Protein AF-A0A2H3CK99-F1 (afdb_monomer_lite)

pLDDT: mean 71.96, std 18.19, range [35.81, 96.44]

Sequence (213 aa):
MRERASVAAEYRFCTWPVAKADVTCDGFAVGGKRILDLVARNKAIKVMQVKSYLSLDMGRPLAAYMTDLIVNSAIQDPQMMLNVSANTFLQMFTVNTNQNSKLPQHVARMLKTAKDLGVQFEMAAPCVEVLEKIPIWHHFGTKEKAHKMNNMEQNICLRMNHGVEYVGEALAIDVAAAVKLLDHLQPRWDPCEAVQDDSLGLSEETKAQNLEA

Secondary structure (DSSP, 8-state):
--------------------GGGGS--GGGT------HHHHHHHHHHHHHHHHT--STT--HHHHHHHHHHHHT---TTS-TT--S-TTTB------STTSSS-HHHHHHHHHHHHTT-----SS--HHHHHTSBSTTBTT--HHHHHHTTSHHHHHHHHTT---BHHHHHHHHHHHHHHHHHHHS-S--TT-----------HHHHHHTT--

Organism: Armillaria gallica (NCBI:txid47427)

Radius of gyration: 34.39 Å; chains: 1; bounding box: 85×53×128 Å

Structure (mmCIF, N/CA/C/O backbone):
data_AF-A0A2H3CK99-F1
#
_entry.id   AF-A0A2H3CK99-F1
#
loop_
_atom_site.group_PDB
_atom_site.id
_atom_site.type_symbol
_atom_site.label_atom_id
_atom_site.label_alt_id
_atom_site.label_comp_id
_atom_site.label_asym_id
_atom_site.label_entity_id
_atom_site.label_seq_id
_atom_site.pdbx_PDB_ins_code
_atom_site.Cartn_x
_atom_site.Cartn_y
_atom_site.Cartn_z
_atom_site.occupancy
_atom_site.B_iso_or_equiv
_atom_site.auth_seq_id
_atom_site.auth_comp_id
_atom_site.auth_asym_id
_atom_site.auth_atom_id
_atom_site.pdbx_PDB_model_num
ATOM 1 N N . MET A 1 1 ? -35.665 31.503 78.520 1.00 39.66 1 MET A N 1
ATOM 2 C CA . MET A 1 1 ? -35.680 32.338 77.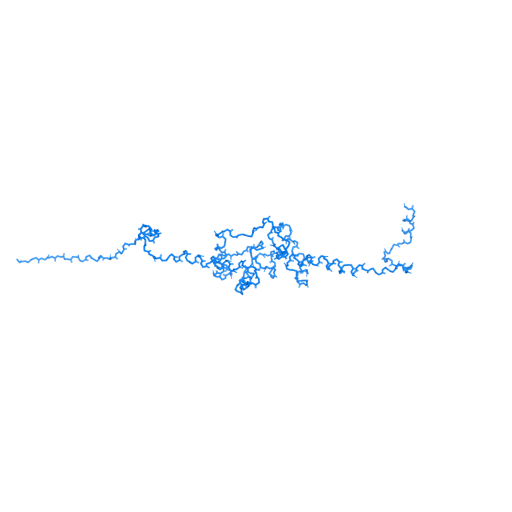292 1.00 39.66 1 MET A CA 1
ATOM 3 C C . MET A 1 1 ? -34.278 32.917 77.129 1.00 39.66 1 MET A C 1
ATOM 5 O O . MET A 1 1 ? -33.868 33.620 78.030 1.00 39.66 1 MET A O 1
ATOM 9 N N . ARG A 1 2 ? -33.456 32.650 76.113 1.00 37.19 2 ARG A N 1
ATOM 10 C CA . ARG A 1 2 ? -33.641 32.108 74.759 1.00 37.19 2 ARG A CA 1
ATOM 11 C C . ARG A 1 2 ? -32.369 31.348 74.355 1.00 37.19 2 ARG A C 1
ATOM 13 O O . ARG A 1 2 ? -31.270 31.821 74.628 1.00 37.19 2 ARG A O 1
ATOM 20 N N . GLU A 1 3 ? -32.553 30.224 73.674 1.00 40.84 3 GLU A N 1
ATOM 21 C CA . GLU A 1 3 ? -31.539 29.553 72.861 1.00 40.84 3 GLU A CA 1
ATOM 22 C C . GLU A 1 3 ? -31.024 30.480 71.749 1.00 40.84 3 GLU A C 1
ATOM 24 O O . GLU A 1 3 ? -31.789 31.250 71.160 1.00 40.84 3 GLU A O 1
ATOM 29 N N . ARG A 1 4 ? -29.740 30.354 71.406 1.00 39.44 4 ARG A N 1
ATOM 30 C CA . ARG A 1 4 ? -29.234 30.687 70.070 1.00 39.44 4 ARG A CA 1
ATOM 31 C C . ARG A 1 4 ? -28.344 29.550 69.585 1.00 39.44 4 ARG A C 1
ATOM 33 O O . ARG A 1 4 ? -27.180 29.453 69.954 1.00 39.44 4 ARG A O 1
ATOM 40 N N . ALA A 1 5 ? -28.942 28.702 68.755 1.00 45.91 5 ALA A N 1
ATOM 41 C CA . ALA A 1 5 ? -28.251 27.786 67.869 1.00 45.91 5 ALA A CA 1
ATOM 42 C C . ALA A 1 5 ? -27.489 28.586 66.798 1.00 45.91 5 ALA A C 1
ATOM 44 O O . ALA A 1 5 ? -28.056 29.474 66.161 1.00 45.91 5 ALA A O 1
ATOM 45 N N . SER A 1 6 ? -26.210 28.265 66.607 1.00 41.88 6 SER A N 1
ATOM 46 C CA . SER A 1 6 ? -25.425 28.680 65.445 1.00 41.88 6 SER A CA 1
ATOM 47 C C . SER A 1 6 ? -25.389 27.503 64.477 1.00 41.88 6 SER A C 1
ATOM 49 O O . SER A 1 6 ? -24.769 26.479 64.759 1.00 41.88 6 SER A O 1
ATOM 51 N N . VAL A 1 7 ? -26.118 27.628 63.370 1.00 45.41 7 VAL A N 1
ATOM 52 C CA . VAL A 1 7 ? -26.117 26.668 62.265 1.00 45.41 7 VAL A CA 1
ATOM 53 C C . VAL A 1 7 ? -25.053 27.130 61.274 1.00 45.41 7 VAL A C 1
ATOM 55 O O . VAL A 1 7 ? -25.273 28.076 60.520 1.00 45.41 7 VAL A O 1
ATOM 58 N N . ALA A 1 8 ? -23.891 26.480 61.286 1.00 43.22 8 ALA A N 1
ATOM 59 C CA . ALA A 1 8 ? -22.921 26.586 60.204 1.00 43.22 8 ALA A CA 1
ATOM 60 C C . ALA A 1 8 ? -23.341 25.618 59.089 1.00 43.22 8 ALA A C 1
ATOM 62 O O . ALA A 1 8 ? -23.346 24.402 59.270 1.00 43.22 8 ALA A O 1
ATOM 63 N N . ALA A 1 9 ? -23.749 26.174 57.950 1.00 42.16 9 ALA A N 1
ATOM 64 C CA . ALA A 1 9 ? -24.096 25.425 56.753 1.00 42.16 9 ALA A CA 1
ATOM 65 C C . ALA A 1 9 ? -22.822 24.881 56.084 1.00 42.16 9 ALA A C 1
ATOM 67 O O . ALA A 1 9 ? -22.094 25.615 55.416 1.00 42.16 9 ALA A O 1
ATOM 68 N N . GLU A 1 10 ? -22.561 23.584 56.253 1.00 41.22 10 GLU A N 1
ATOM 69 C CA . GLU A 1 10 ? -21.630 22.838 55.405 1.00 41.22 10 GLU A CA 1
ATOM 70 C C . GLU A 1 10 ? -22.226 22.702 53.997 1.00 41.22 10 GLU A C 1
ATOM 72 O O . GLU A 1 10 ? -23.146 21.918 53.756 1.00 41.22 10 GLU A O 1
ATOM 77 N N . TYR A 1 11 ? -21.670 23.447 53.043 1.00 37.56 11 TYR A N 1
ATOM 78 C CA . TYR A 1 11 ? -21.826 23.154 51.622 1.00 37.56 11 TYR A CA 1
ATOM 79 C C . TYR A 1 11 ? -21.115 21.832 51.304 1.00 37.56 11 TYR A C 1
ATOM 81 O O . TYR A 1 11 ? -19.922 21.799 51.003 1.00 37.56 11 TYR A O 1
ATOM 89 N N . ARG A 1 12 ? -21.853 20.719 51.357 1.00 38.97 12 ARG A N 1
ATOM 90 C CA . ARG A 1 12 ? -21.413 19.454 50.760 1.00 38.97 12 ARG A CA 1
ATOM 91 C C . ARG A 1 12 ? -21.603 19.535 49.253 1.00 38.97 12 ARG A C 1
ATOM 93 O O . ARG A 1 12 ? -22.702 19.347 48.740 1.00 38.97 12 ARG A O 1
ATOM 100 N N . PHE A 1 13 ? -20.510 19.796 48.544 1.00 38.50 13 PHE A N 1
ATOM 101 C CA . PHE A 1 13 ? -20.395 19.428 47.139 1.00 38.50 13 PHE A CA 1
ATOM 102 C C . PHE A 1 13 ? -20.691 17.928 47.014 1.00 38.50 13 PHE A C 1
ATOM 104 O O . PHE A 1 13 ? -19.974 17.102 47.577 1.00 38.50 13 PHE A O 1
ATOM 111 N N . CYS A 1 14 ? -21.750 17.571 46.287 1.00 37.22 14 CYS A N 1
ATOM 112 C CA . CYS A 1 14 ? -21.979 16.200 45.849 1.00 37.22 14 CYS A CA 1
ATOM 113 C C . CYS A 1 14 ? -20.862 15.805 44.876 1.00 37.22 14 CYS A C 1
ATOM 115 O O . CYS A 1 14 ? -20.988 15.971 43.663 1.00 37.22 14 CYS A O 1
ATOM 117 N N . THR A 1 15 ? -19.761 15.274 45.398 1.00 42.88 15 THR A N 1
ATOM 118 C CA . THR A 1 15 ? -18.865 14.436 44.612 1.00 42.88 15 THR A CA 1
ATOM 119 C C . THR A 1 15 ? -19.619 13.144 44.319 1.00 42.88 15 THR A C 1
ATOM 121 O O . THR A 1 15 ? -19.820 12.294 45.183 1.00 42.88 15 THR A O 1
ATOM 124 N N . TRP A 1 16 ? -20.116 13.015 43.090 1.00 35.81 16 TRP A N 1
ATOM 125 C CA . TRP A 1 16 ? -20.547 11.718 42.588 1.00 35.81 16 TRP A CA 1
ATOM 126 C C . TRP A 1 16 ? -19.354 10.758 42.682 1.00 35.81 16 TRP A C 1
ATOM 128 O O . TRP A 1 16 ? -18.263 11.123 42.231 1.00 35.81 16 TRP A O 1
ATOM 138 N N . PRO A 1 17 ? -19.514 9.552 43.254 1.00 45.38 17 PRO A N 1
ATOM 139 C CA . PRO A 1 17 ? -18.458 8.563 43.189 1.00 45.38 17 PRO A CA 1
ATOM 140 C C . PRO A 1 17 ? -18.268 8.226 41.712 1.00 45.38 17 PRO A C 1
ATOM 142 O O . PRO A 1 17 ? -19.198 7.771 41.043 1.00 45.38 17 PRO A O 1
ATOM 145 N N . VAL A 1 18 ? -17.070 8.485 41.190 1.00 53.34 18 VAL A N 1
ATOM 146 C CA . VAL A 1 18 ? -16.645 7.950 39.898 1.00 53.34 18 VAL A CA 1
ATOM 147 C C . VAL A 1 18 ? -16.685 6.436 40.065 1.00 53.34 18 VAL A C 1
ATOM 149 O O . VAL A 1 18 ? -15.835 5.855 40.740 1.00 53.34 18 VAL A O 1
ATOM 152 N N . ALA A 1 19 ? -17.748 5.812 39.560 1.00 48.88 19 ALA A N 1
ATOM 153 C CA . ALA A 1 19 ? -17.886 4.369 39.583 1.00 48.88 19 ALA A CA 1
ATOM 154 C C . ALA A 1 19 ? -16.636 3.767 38.931 1.00 48.88 19 ALA A C 1
ATOM 156 O O . ALA A 1 19 ? -16.233 4.188 37.845 1.00 48.88 19 ALA A O 1
ATOM 157 N N . LYS A 1 20 ? -16.000 2.818 39.623 1.00 47.62 20 LYS A N 1
ATOM 158 C CA . LYS A 1 20 ? -14.879 2.046 39.084 1.00 47.62 20 LYS A CA 1
ATOM 159 C C . LYS A 1 20 ? -15.296 1.457 37.732 1.00 47.62 20 LYS A C 1
ATOM 161 O O . LYS A 1 20 ? -16.378 0.877 37.629 1.00 47.62 20 LYS A O 1
ATOM 166 N N . ALA A 1 21 ? -14.454 1.638 36.713 1.00 51.59 21 ALA A N 1
ATOM 167 C CA . ALA A 1 21 ? -14.705 1.217 35.330 1.00 51.59 21 ALA A CA 1
ATOM 168 C C . ALA A 1 21 ? -15.052 -0.283 35.214 1.00 51.59 21 ALA A C 1
ATOM 170 O O . ALA A 1 21 ? -15.789 -0.695 34.320 1.00 51.59 21 ALA A O 1
ATOM 171 N N . ASP A 1 22 ? -14.583 -1.057 36.187 1.00 47.69 22 ASP A N 1
ATOM 172 C CA . ASP A 1 22 ? -14.655 -2.506 36.321 1.00 47.69 22 ASP A CA 1
ATOM 173 C C . ASP A 1 22 ? -16.097 -3.056 36.255 1.00 47.69 22 ASP A C 1
ATOM 175 O O . ASP A 1 22 ? -16.316 -4.142 35.740 1.00 47.69 22 ASP A O 1
ATOM 179 N N . VAL A 1 23 ? -17.110 -2.297 36.698 1.00 50.44 23 VAL A N 1
ATOM 180 C CA . VAL A 1 23 ? -18.509 -2.783 36.776 1.00 50.44 23 VAL A CA 1
ATOM 181 C C . VAL A 1 23 ? -19.228 -2.763 35.414 1.00 50.44 23 VAL A C 1
ATOM 183 O O . VAL A 1 23 ? -20.312 -3.325 35.261 1.00 50.44 23 VAL A O 1
ATOM 186 N N . THR A 1 24 ? -18.669 -2.096 34.401 1.00 51.97 24 THR A N 1
ATOM 187 C CA . THR A 1 24 ? -19.383 -1.846 33.130 1.00 51.97 24 THR A CA 1
ATOM 188 C C . THR A 1 24 ? -18.961 -2.724 31.956 1.00 51.97 24 THR A C 1
ATOM 190 O O . THR A 1 24 ? -19.626 -2.686 30.922 1.00 51.97 24 THR A O 1
ATOM 193 N N . CYS A 1 25 ? -17.909 -3.527 32.108 1.00 52.25 25 CYS A N 1
ATOM 194 C CA . CYS A 1 25 ? -17.339 -4.350 31.037 1.00 52.25 25 CYS A CA 1
ATOM 195 C C . CYS A 1 25 ? -17.476 -5.868 31.254 1.00 52.25 25 CYS A C 1
ATOM 197 O O . CYS A 1 25 ? -17.086 -6.632 30.369 1.00 52.25 25 CYS A O 1
ATOM 199 N N . ASP A 1 26 ? -18.063 -6.316 32.367 1.00 54.69 26 ASP A N 1
ATOM 200 C CA . ASP A 1 26 ? -18.289 -7.742 32.610 1.00 54.69 26 ASP A CA 1
ATOM 201 C C . ASP A 1 26 ? -19.316 -8.350 31.640 1.00 54.69 26 ASP A C 1
ATOM 203 O O . ASP A 1 26 ? -20.330 -7.744 31.276 1.00 54.69 26 ASP A O 1
ATOM 207 N N . GLY A 1 27 ? -19.039 -9.587 31.216 1.00 58.41 27 GLY A N 1
ATOM 208 C CA . GLY A 1 27 ? -19.859 -10.330 30.261 1.00 58.41 27 GLY A CA 1
ATOM 209 C C . GLY A 1 27 ? -21.260 -10.666 30.783 1.00 58.41 27 GLY A C 1
ATOM 210 O O . GLY A 1 27 ? -21.536 -10.641 31.981 1.00 58.41 27 GLY A O 1
ATOM 211 N N . PHE A 1 28 ? -22.149 -11.046 29.859 1.00 59.19 28 PHE A N 1
ATOM 212 C CA . PHE A 1 28 ? -23.586 -11.287 30.080 1.00 59.19 28 PHE A CA 1
ATOM 213 C C . PHE A 1 28 ? -23.941 -12.130 31.315 1.00 59.19 28 PHE A C 1
ATOM 215 O O . PHE A 1 28 ? -25.007 -11.939 31.893 1.00 59.19 28 PHE A O 1
ATOM 222 N N . ALA A 1 29 ? -23.058 -13.047 31.715 1.00 63.50 29 ALA A N 1
ATOM 223 C CA . ALA A 1 29 ? -23.259 -13.936 32.852 1.00 63.50 29 ALA A CA 1
ATOM 224 C C . ALA A 1 29 ? -23.235 -13.223 34.218 1.00 63.50 29 ALA A C 1
ATOM 226 O O . ALA A 1 29 ? -23.785 -13.755 35.177 1.00 63.50 29 ALA A O 1
ATOM 227 N N . VAL A 1 30 ? -22.633 -12.032 34.315 1.00 69.00 30 VAL A N 1
ATOM 228 C CA . VAL A 1 30 ? -22.402 -11.328 35.594 1.00 69.00 30 VAL A CA 1
ATOM 229 C C . VAL A 1 30 ? -23.308 -10.093 35.759 1.00 69.00 30 VAL A C 1
ATOM 231 O O . VAL A 1 30 ? -23.220 -9.374 36.747 1.00 69.00 30 VAL A O 1
ATOM 234 N N . GLY A 1 31 ? -24.236 -9.843 34.825 1.00 53.19 31 GLY A N 1
ATOM 235 C CA . GLY A 1 31 ? -25.213 -8.751 34.953 1.00 53.19 31 GLY A CA 1
ATOM 236 C C . GLY A 1 31 ? -24.726 -7.369 34.490 1.00 53.19 31 GLY A C 1
ATOM 237 O O . GLY A 1 31 ? -25.283 -6.353 34.909 1.00 53.19 31 GLY A O 1
ATOM 238 N N . GLY A 1 32 ? -23.728 -7.308 33.600 1.00 65.12 32 GLY A N 1
ATOM 239 C CA . GLY A 1 32 ? -23.283 -6.061 32.970 1.00 65.12 32 GLY A CA 1
ATOM 240 C C . GLY A 1 32 ? -24.389 -5.376 32.148 1.00 65.12 32 GLY A C 1
ATOM 241 O O . GLY A 1 32 ? -25.123 -6.016 31.386 1.00 65.12 32 GLY A O 1
ATOM 242 N N . LYS A 1 33 ? -24.527 -4.048 32.280 1.00 61.44 33 LYS A N 1
ATOM 243 C CA . LYS A 1 33 ? -25.431 -3.246 31.431 1.00 61.44 33 LYS A CA 1
ATOM 244 C C . LYS A 1 33 ? -24.924 -3.296 29.986 1.00 61.44 33 LYS A C 1
ATOM 246 O O . LYS A 1 33 ? -23.739 -3.095 29.764 1.00 61.44 33 LYS A O 1
ATOM 251 N N . ARG A 1 34 ? -25.824 -3.506 29.009 1.00 62.94 34 ARG A N 1
ATOM 252 C CA . ARG A 1 34 ? -25.558 -3.525 27.547 1.00 62.94 34 ARG A CA 1
ATOM 253 C C . ARG A 1 34 ? -25.106 -2.161 27.000 1.00 62.94 34 ARG A C 1
ATOM 255 O O . ARG A 1 34 ? -25.729 -1.601 26.098 1.00 62.94 34 ARG A O 1
ATOM 262 N N . ILE A 1 35 ? -24.055 -1.591 27.565 1.00 73.88 35 ILE A N 1
ATOM 263 C CA . ILE A 1 35 ? -23.436 -0.377 27.063 1.00 73.88 35 ILE A CA 1
ATOM 264 C C . ILE A 1 35 ? -22.448 -0.829 25.996 1.00 73.88 35 ILE A C 1
ATOM 266 O O . ILE A 1 35 ? -21.546 -1.622 26.241 1.00 73.88 35 ILE A O 1
ATOM 270 N N . LEU A 1 36 ? -22.689 -0.373 24.774 1.00 78.88 36 LEU A N 1
ATOM 271 C CA . LEU A 1 36 ? -21.835 -0.647 23.633 1.00 78.88 36 LEU A CA 1
ATOM 272 C C . LEU A 1 36 ? -20.417 -0.131 23.913 1.00 78.88 36 LEU A C 1
ATOM 274 O O . LEU A 1 36 ? -20.236 1.068 24.129 1.00 78.88 36 LEU A O 1
ATOM 278 N N . ASP A 1 37 ? -19.417 -1.008 23.822 1.00 85.88 37 ASP A N 1
ATOM 279 C CA . ASP A 1 37 ? -18.020 -0.585 23.813 1.00 85.88 37 ASP A CA 1
ATOM 280 C C . ASP A 1 37 ? -17.726 0.174 22.506 1.00 85.88 37 ASP A C 1
ATOM 282 O O . ASP A 1 37 ? -17.510 -0.396 21.429 1.00 85.88 37 ASP A O 1
ATOM 286 N N . LEU A 1 38 ? -17.757 1.504 22.606 1.00 88.38 38 LEU A N 1
ATOM 287 C CA . LEU A 1 38 ? -17.477 2.414 21.500 1.00 88.38 38 LEU A CA 1
ATOM 288 C C . LEU A 1 38 ? -16.035 2.280 21.001 1.00 88.38 38 LEU A C 1
ATOM 290 O O . LEU A 1 38 ? -15.787 2.483 19.810 1.00 88.38 38 LEU A O 1
ATOM 294 N N . VAL A 1 39 ? -15.088 1.932 21.876 1.00 89.25 39 VAL A N 1
ATOM 295 C CA . VAL A 1 39 ? -13.677 1.768 21.514 1.00 89.25 39 VAL A CA 1
ATOM 296 C C . VAL A 1 39 ? -13.521 0.518 20.657 1.00 89.25 39 VAL A C 1
ATOM 298 O O . VAL A 1 39 ? -12.983 0.604 19.547 1.00 89.25 39 VAL A O 1
ATOM 301 N N . ALA A 1 40 ? -14.072 -0.611 21.109 1.00 89.00 40 ALA A N 1
ATOM 302 C CA . ALA A 1 40 ? -14.077 -1.853 20.340 1.00 89.00 40 ALA A CA 1
ATOM 303 C C . ALA A 1 40 ? -14.806 -1.690 18.998 1.00 89.00 40 ALA A C 1
ATOM 305 O O . ALA A 1 40 ? -14.282 -2.096 17.957 1.00 89.00 40 ALA A O 1
ATOM 306 N N . ARG A 1 41 ? -15.966 -1.017 18.979 1.00 92.06 41 ARG A N 1
ATOM 307 C CA . ARG A 1 41 ? -16.704 -0.740 17.735 1.00 92.06 41 ARG A CA 1
ATOM 308 C C . ARG A 1 41 ? -15.896 0.111 16.758 1.00 92.06 41 ARG A C 1
ATOM 310 O O . ARG A 1 41 ? -15.836 -0.214 15.573 1.00 92.06 41 ARG A O 1
ATOM 317 N N . ASN A 1 42 ? -15.275 1.191 17.226 1.00 93.00 42 ASN A N 1
ATOM 318 C CA . ASN A 1 42 ? -14.464 2.057 16.370 1.00 93.00 42 ASN A CA 1
ATOM 319 C C . ASN A 1 42 ? -13.263 1.304 15.790 1.00 93.00 42 ASN A C 1
ATOM 321 O O . ASN A 1 42 ? -12.956 1.471 14.607 1.00 93.00 42 ASN A O 1
ATOM 325 N N . LYS A 1 43 ? -12.627 0.433 16.582 1.00 93.56 43 LYS A N 1
ATOM 326 C CA . LYS A 1 43 ? -11.564 -0.453 16.095 1.00 93.56 43 LYS A CA 1
ATOM 327 C C . LYS A 1 43 ? -12.095 -1.421 15.034 1.00 93.56 43 LYS A C 1
ATOM 329 O O . LYS A 1 43 ? -11.492 -1.528 13.972 1.00 93.56 43 LYS A O 1
ATOM 334 N N . ALA A 1 44 ? -13.253 -2.043 15.256 1.00 94.56 44 ALA A N 1
ATOM 335 C CA . ALA A 1 44 ? -13.881 -2.941 14.284 1.00 94.56 44 ALA A CA 1
ATOM 336 C C . ALA A 1 44 ? -14.219 -2.239 12.954 1.00 94.56 44 ALA A C 1
ATOM 338 O O . ALA A 1 44 ? -13.983 -2.798 11.886 1.00 94.56 44 ALA A O 1
ATOM 339 N N . ILE A 1 45 ? -14.683 -0.984 12.990 1.00 95.44 45 ILE A N 1
ATOM 340 C CA . ILE A 1 45 ? -14.886 -0.179 11.772 1.00 95.44 45 ILE A CA 1
ATOM 341 C C . ILE A 1 45 ? -13.568 -0.035 10.998 1.00 95.44 45 ILE A C 1
ATOM 343 O O . ILE A 1 45 ? -13.553 -0.183 9.777 1.00 95.44 45 ILE A O 1
ATOM 347 N N . LYS A 1 46 ? -12.448 0.210 11.691 1.00 95.94 46 LYS A N 1
ATOM 348 C CA . LYS A 1 46 ? -11.124 0.284 11.054 1.00 95.94 46 LYS A CA 1
ATOM 349 C C . LYS A 1 46 ? -10.676 -1.048 10.471 1.00 95.94 46 LYS A C 1
ATOM 351 O O . LYS A 1 46 ? -10.153 -1.051 9.363 1.00 95.94 46 LYS A O 1
ATOM 356 N N . VAL A 1 47 ? -10.954 -2.160 11.143 1.00 96.44 47 VAL A N 1
ATOM 357 C CA . VAL A 1 47 ? -10.714 -3.505 10.595 1.00 96.44 47 VAL A CA 1
ATOM 358 C C . VAL A 1 47 ? -11.480 -3.711 9.291 1.00 96.44 47 VAL A C 1
ATOM 360 O O . VAL A 1 47 ? -10.902 -4.167 8.309 1.00 96.44 47 VAL A O 1
ATOM 363 N N . MET A 1 48 ? -12.753 -3.317 9.241 1.00 95.94 48 MET A N 1
ATOM 364 C CA . MET A 1 48 ? -13.551 -3.430 8.018 1.00 95.94 48 MET A CA 1
ATOM 365 C C . MET A 1 48 ? -13.007 -2.556 6.884 1.00 95.94 48 MET A C 1
ATOM 367 O O . MET A 1 48 ? -12.991 -2.996 5.736 1.00 95.94 48 MET A O 1
ATOM 371 N N . GLN A 1 49 ? -12.501 -1.360 7.201 1.00 94.81 49 GLN A N 1
ATOM 372 C CA . GLN A 1 49 ? -11.822 -0.506 6.223 1.00 94.81 49 GLN A CA 1
ATOM 373 C C . GLN A 1 49 ? -10.551 -1.172 5.684 1.00 94.81 49 GLN A C 1
ATOM 375 O O . GLN A 1 49 ? -10.389 -1.255 4.470 1.00 94.81 49 GLN A O 1
ATOM 380 N N . VAL A 1 50 ? -9.704 -1.723 6.562 1.00 94.94 50 VAL A N 1
ATOM 381 C CA . VAL A 1 50 ? -8.503 -2.479 6.165 1.00 94.94 50 VAL A CA 1
ATOM 382 C C . VAL A 1 50 ? -8.880 -3.658 5.266 1.00 94.94 50 VAL A C 1
ATOM 384 O O . VAL A 1 50 ? -8.310 -3.807 4.192 1.00 94.94 50 VAL A O 1
ATOM 387 N N . LYS A 1 51 ? -9.897 -4.444 5.637 1.00 94.56 51 LYS A N 1
ATOM 388 C CA . LYS A 1 51 ? -10.394 -5.559 4.818 1.00 94.56 51 LYS A CA 1
ATOM 389 C C . LYS A 1 51 ? -10.818 -5.100 3.418 1.00 94.56 51 LYS A C 1
ATOM 391 O O . LYS A 1 51 ? -10.420 -5.710 2.430 1.00 94.56 51 LYS A O 1
ATOM 396 N N . SER A 1 52 ? -11.596 -4.018 3.328 1.00 93.44 52 SER A N 1
ATOM 397 C CA . SER A 1 52 ? -12.017 -3.466 2.031 1.00 93.44 52 SER A CA 1
ATOM 398 C C . SER A 1 52 ? -10.851 -2.910 1.211 1.00 93.44 52 SER A C 1
ATOM 400 O O . SER A 1 52 ? -10.860 -3.009 -0.010 1.00 93.44 52 SER A O 1
ATOM 402 N N . TYR A 1 53 ? -9.833 -2.359 1.875 1.00 93.19 53 TYR A N 1
ATOM 403 C CA . TYR A 1 53 ? -8.641 -1.808 1.237 1.00 93.19 53 TYR A CA 1
ATOM 404 C C . TYR A 1 53 ? -7.747 -2.903 0.634 1.00 93.19 53 TYR A C 1
ATOM 406 O O . TYR A 1 53 ? -7.214 -2.732 -0.463 1.00 93.19 53 TYR A O 1
ATOM 414 N N . LEU A 1 54 ? -7.634 -4.036 1.333 1.00 91.44 54 LEU A N 1
ATOM 415 C CA . LEU A 1 54 ? -6.847 -5.207 0.933 1.00 91.44 54 LEU A CA 1
ATOM 416 C C . LEU A 1 54 ? -7.535 -6.099 -0.108 1.00 91.44 54 LEU A C 1
ATOM 418 O O . LEU A 1 54 ? -6.952 -7.085 -0.542 1.00 91.44 54 LEU A O 1
ATOM 422 N N . SER A 1 55 ? -8.767 -5.785 -0.506 1.00 89.31 55 SER A N 1
ATOM 423 C CA . SER A 1 55 ? -9.445 -6.519 -1.575 1.00 89.31 55 SER A CA 1
ATOM 424 C C . SER A 1 55 ? -8.839 -6.100 -2.921 1.00 89.31 55 SER A C 1
ATOM 426 O O . SER A 1 55 ? -9.019 -4.957 -3.339 1.00 89.31 55 SER A O 1
ATOM 428 N N . LEU A 1 56 ? -8.091 -6.999 -3.571 1.00 83.38 56 LEU A N 1
ATOM 429 C CA . LEU A 1 56 ? -7.385 -6.755 -4.845 1.00 83.38 56 LEU A CA 1
ATOM 430 C C . LEU A 1 56 ? -8.148 -7.282 -6.075 1.00 83.38 56 LEU A C 1
ATOM 432 O O . LEU A 1 56 ? -7.612 -7.307 -7.179 1.00 83.38 56 LEU A O 1
ATOM 436 N N . ASP A 1 57 ? -9.394 -7.710 -5.885 1.00 84.38 57 ASP A N 1
ATOM 437 C CA . ASP A 1 57 ? -10.228 -8.274 -6.944 1.00 84.38 57 ASP A CA 1
ATOM 438 C C . ASP A 1 57 ? -10.785 -7.194 -7.886 1.00 84.38 57 ASP A C 1
ATOM 440 O O . ASP A 1 57 ? -10.747 -5.998 -7.597 1.00 84.38 57 ASP A O 1
ATOM 444 N N . MET A 1 58 ? -11.433 -7.621 -8.976 1.00 82.31 58 MET A N 1
ATOM 445 C CA . MET A 1 58 ? -12.168 -6.734 -9.897 1.00 82.31 58 MET A CA 1
ATOM 446 C C . MET A 1 58 ? -13.251 -5.882 -9.201 1.00 82.31 58 MET A C 1
ATOM 448 O O . MET A 1 58 ? -13.706 -4.885 -9.752 1.00 82.31 58 MET A O 1
ATOM 452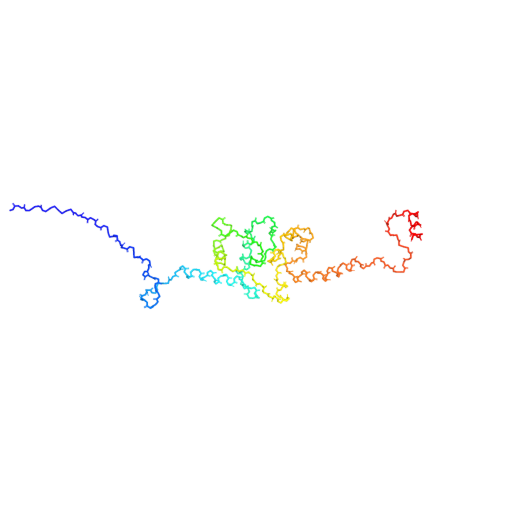 N N . GLY A 1 59 ? -13.670 -6.266 -7.989 1.00 86.44 59 GLY A N 1
ATOM 453 C CA . GLY A 1 59 ? -14.609 -5.527 -7.140 1.00 86.44 59 GLY A CA 1
ATOM 454 C C . GLY A 1 59 ? -13.956 -4.528 -6.178 1.00 86.44 59 GLY A C 1
ATOM 455 O O . GLY A 1 59 ? -14.598 -4.127 -5.203 1.00 86.44 59 GLY A O 1
ATOM 456 N N . ARG A 1 60 ? -12.686 -4.157 -6.387 1.00 88.94 60 ARG A N 1
ATOM 457 C CA . ARG A 1 60 ? -11.961 -3.242 -5.498 1.00 88.94 60 ARG A CA 1
ATOM 458 C C . ARG A 1 60 ? -12.681 -1.886 -5.399 1.00 88.94 60 ARG A C 1
ATOM 460 O O . ARG A 1 60 ? -12.960 -1.259 -6.421 1.00 88.94 60 ARG A O 1
ATOM 467 N N . PRO A 1 61 ? -12.993 -1.395 -4.184 1.00 92.31 61 PRO A N 1
ATOM 468 C CA . PRO A 1 61 ? -13.746 -0.156 -4.033 1.00 92.31 61 PRO A CA 1
ATOM 469 C C . PRO A 1 61 ? -12.914 1.062 -4.453 1.00 92.31 61 PRO A C 1
ATOM 471 O O . PRO A 1 61 ? -11.724 1.142 -4.156 1.00 92.31 61 PRO A O 1
ATOM 474 N N . LEU A 1 62 ? -13.564 2.076 -5.039 1.00 91.56 62 LEU A N 1
ATOM 475 C CA . LEU A 1 62 ? -12.926 3.343 -5.439 1.00 91.56 62 LEU A CA 1
ATOM 476 C C . LEU A 1 62 ? -12.153 4.010 -4.287 1.00 91.56 62 LEU A C 1
ATOM 478 O O . LEU A 1 62 ? -11.081 4.577 -4.484 1.00 91.56 62 LEU A O 1
ATOM 482 N N . ALA A 1 63 ? -12.667 3.887 -3.061 1.00 90.88 63 ALA A N 1
ATOM 483 C CA . ALA A 1 63 ? -12.007 4.396 -1.863 1.00 90.88 63 ALA A CA 1
ATOM 484 C C . ALA A 1 63 ? -10.614 3.779 -1.631 1.00 90.88 63 ALA A C 1
ATOM 486 O O . ALA A 1 63 ? -9.745 4.458 -1.088 1.00 90.88 63 ALA A O 1
ATOM 487 N N . ALA A 1 64 ? -10.380 2.528 -2.044 1.00 91.75 64 ALA A N 1
ATOM 488 C CA . ALA A 1 64 ? -9.072 1.894 -1.919 1.00 91.75 64 ALA A CA 1
ATOM 489 C C . ALA A 1 64 ? -8.052 2.533 -2.868 1.00 91.75 64 ALA A C 1
ATOM 491 O O . ALA A 1 64 ? -6.986 2.928 -2.408 1.00 91.75 64 ALA A O 1
ATOM 492 N N . TYR A 1 65 ? -8.422 2.757 -4.133 1.00 89.38 65 TYR A N 1
ATOM 493 C CA . TYR A 1 65 ? -7.579 3.470 -5.102 1.00 89.38 65 TYR A CA 1
ATOM 494 C C . TYR A 1 65 ? -7.251 4.896 -4.646 1.00 89.38 65 TYR A C 1
ATOM 496 O O . TYR A 1 65 ? -6.102 5.323 -4.685 1.00 89.38 65 TYR A O 1
ATOM 504 N N . MET A 1 66 ? -8.248 5.626 -4.138 1.00 91.56 66 MET A N 1
ATOM 505 C CA . MET A 1 66 ? -8.019 6.956 -3.560 1.00 91.56 66 MET A CA 1
ATOM 506 C C . MET A 1 66 ? -7.060 6.904 -2.368 1.00 91.56 66 MET A C 1
ATOM 508 O O . MET A 1 66 ? -6.214 7.781 -2.205 1.00 91.56 66 MET A O 1
ATOM 512 N N . THR A 1 67 ? -7.182 5.872 -1.533 1.00 91.62 67 THR A N 1
ATOM 513 C CA . THR A 1 67 ? -6.291 5.685 -0.388 1.00 91.62 67 THR A CA 1
ATOM 514 C C . THR A 1 67 ? -4.864 5.397 -0.842 1.00 91.62 67 THR A C 1
ATOM 516 O O . THR A 1 67 ? -3.949 5.969 -0.257 1.00 91.62 67 THR A O 1
ATOM 519 N N . ASP A 1 68 ? -4.666 4.602 -1.898 1.00 89.56 68 ASP A N 1
ATOM 520 C CA . ASP A 1 68 ? -3.343 4.372 -2.493 1.00 89.56 68 ASP A CA 1
ATOM 521 C C . ASP A 1 68 ? -2.706 5.700 -2.913 1.00 89.56 68 ASP A C 1
ATOM 523 O O . ASP A 1 68 ? -1.610 6.021 -2.464 1.00 89.56 68 ASP A O 1
ATOM 527 N N . LEU A 1 69 ? -3.428 6.545 -3.657 1.00 89.19 69 LEU A N 1
ATOM 528 C CA . LEU A 1 69 ? -2.931 7.861 -4.083 1.00 89.19 69 LEU A CA 1
ATOM 529 C C . LEU A 1 69 ? -2.551 8.766 -2.901 1.00 89.19 69 LEU A C 1
ATOM 531 O O . LEU A 1 69 ? -1.492 9.399 -2.906 1.00 89.19 69 LEU A O 1
ATOM 535 N N . ILE A 1 70 ? -3.396 8.809 -1.866 1.00 91.38 70 ILE A N 1
ATOM 536 C CA . ILE A 1 70 ? -3.127 9.579 -0.645 1.00 91.38 70 ILE A CA 1
ATOM 537 C C . ILE A 1 70 ? -1.863 9.060 0.040 1.00 91.38 70 ILE A C 1
ATOM 539 O O . ILE A 1 70 ? -1.009 9.852 0.444 1.00 91.38 70 ILE A O 1
ATOM 543 N N . VAL A 1 71 ? -1.731 7.741 0.169 1.00 90.12 71 VAL A N 1
ATOM 544 C CA . VAL A 1 71 ? -0.578 7.125 0.822 1.00 90.12 71 VAL A CA 1
ATOM 545 C C . VAL A 1 71 ? 0.699 7.368 0.026 1.00 90.12 71 VAL A C 1
ATOM 547 O O . VAL A 1 71 ? 1.701 7.778 0.611 1.00 90.12 71 VAL A O 1
ATOM 550 N N . ASN A 1 72 ? 0.633 7.231 -1.295 1.00 87.00 72 ASN A N 1
ATOM 551 C CA . ASN A 1 72 ? 1.739 7.480 -2.213 1.00 87.00 72 ASN A CA 1
ATOM 552 C C . ASN A 1 72 ? 2.274 8.908 -2.089 1.00 87.00 72 ASN A C 1
ATOM 554 O O . ASN A 1 72 ? 3.482 9.115 -2.026 1.00 87.00 72 ASN A O 1
ATOM 558 N N . SER A 1 73 ? 1.381 9.894 -1.962 1.00 85.88 73 SER A N 1
ATOM 559 C CA . SER A 1 73 ? 1.774 11.297 -1.771 1.00 85.88 73 SER A CA 1
ATOM 560 C C . SER A 1 73 ? 2.498 11.570 -0.442 1.00 85.88 73 SER A C 1
ATOM 562 O O . SER A 1 73 ? 3.186 12.582 -0.294 1.00 85.88 73 SER A O 1
ATOM 564 N N . ALA A 1 74 ? 2.337 10.680 0.541 1.00 87.00 74 ALA A N 1
ATOM 565 C CA . ALA A 1 74 ? 2.884 10.825 1.884 1.00 87.00 74 ALA A CA 1
ATOM 566 C C . ALA A 1 74 ? 4.185 10.038 2.112 1.00 87.00 74 ALA A C 1
ATOM 568 O O . ALA A 1 74 ? 4.734 10.102 3.218 1.00 87.00 74 ALA A O 1
ATOM 569 N N . ILE A 1 75 ? 4.680 9.314 1.102 1.00 85.44 75 ILE A N 1
ATOM 570 C CA . ILE A 1 75 ? 5.960 8.600 1.152 1.00 85.44 75 ILE A CA 1
ATOM 571 C C . ILE A 1 75 ? 7.097 9.616 1.331 1.00 85.44 75 ILE A C 1
ATOM 573 O O . ILE A 1 75 ? 7.131 10.662 0.685 1.00 85.44 75 ILE A O 1
ATOM 577 N N . GLN A 1 76 ? 8.010 9.324 2.260 1.00 74.12 76 GLN A N 1
ATOM 578 C CA . GLN A 1 76 ? 9.142 10.196 2.608 1.00 74.12 76 GLN A CA 1
ATOM 579 C C . GLN A 1 76 ? 10.499 9.605 2.213 1.00 74.12 76 GLN A C 1
ATOM 581 O O . GLN A 1 76 ? 11.521 10.247 2.441 1.00 74.12 76 GLN A O 1
ATOM 586 N N . ASP A 1 77 ? 10.523 8.388 1.669 1.00 74.12 77 ASP A N 1
ATOM 587 C CA . ASP A 1 77 ? 11.764 7.701 1.333 1.00 74.12 77 ASP A CA 1
ATOM 588 C C . ASP A 1 77 ? 12.406 8.329 0.081 1.00 74.12 77 ASP A C 1
ATOM 590 O O . ASP A 1 77 ? 11.804 8.281 -0.992 1.00 74.12 77 ASP A O 1
ATOM 594 N N . PRO A 1 78 ? 13.618 8.910 0.180 1.00 67.19 78 PRO A N 1
ATOM 595 C CA . PRO A 1 78 ? 14.299 9.521 -0.959 1.00 67.19 78 PRO A CA 1
ATOM 596 C C . PRO A 1 78 ? 14.735 8.504 -2.021 1.00 67.19 78 PRO A C 1
ATOM 598 O O . PRO A 1 78 ? 14.951 8.885 -3.170 1.00 67.19 78 PRO A O 1
ATOM 601 N N . GLN A 1 79 ? 14.889 7.224 -1.664 1.00 68.00 79 GLN A N 1
ATOM 602 C CA . GLN A 1 79 ? 15.198 6.168 -2.634 1.00 68.00 79 GLN A CA 1
ATOM 603 C C . GLN A 1 79 ? 13.963 5.712 -3.404 1.00 68.00 79 GLN A C 1
ATOM 605 O O . GLN A 1 79 ? 14.093 4.995 -4.399 1.00 68.00 79 GLN A O 1
ATOM 610 N N . MET A 1 80 ? 12.779 6.116 -2.957 1.00 70.00 80 MET A N 1
ATOM 611 C CA . MET A 1 80 ? 11.529 5.715 -3.557 1.00 70.00 80 MET A CA 1
ATOM 612 C C . MET A 1 80 ? 10.980 6.850 -4.410 1.00 70.00 80 MET A C 1
ATOM 614 O O . MET A 1 80 ? 10.648 7.927 -3.919 1.00 70.00 80 MET A O 1
ATOM 618 N N . MET A 1 81 ? 10.890 6.617 -5.717 1.00 63.03 81 MET A N 1
ATOM 619 C CA . MET A 1 81 ? 10.272 7.598 -6.597 1.00 63.03 81 MET A CA 1
ATOM 620 C C . MET A 1 81 ? 8.757 7.627 -6.367 1.00 63.03 81 MET A C 1
ATOM 622 O O . MET A 1 81 ? 8.097 6.589 -6.290 1.00 63.03 81 MET A O 1
ATOM 626 N N . LEU A 1 82 ? 8.207 8.837 -6.276 1.00 60.09 82 LEU A N 1
ATOM 627 C CA . LEU A 1 82 ? 6.770 9.085 -6.377 1.00 60.09 82 LEU A CA 1
ATOM 628 C C . LEU A 1 82 ? 6.314 8.562 -7.755 1.00 60.09 82 LEU A C 1
ATOM 630 O O . LEU A 1 82 ? 7.020 8.794 -8.733 1.00 60.09 82 LEU A O 1
ATOM 634 N N . ASN A 1 83 ? 5.170 7.867 -7.829 1.00 61.50 83 ASN A N 1
ATOM 635 C CA . ASN A 1 83 ? 4.522 7.296 -9.039 1.00 61.50 83 ASN A CA 1
ATOM 636 C C . ASN A 1 83 ? 4.736 5.794 -9.314 1.00 61.50 83 ASN A C 1
ATOM 638 O O . ASN A 1 83 ? 4.385 5.328 -10.389 1.00 61.50 83 ASN A O 1
ATOM 642 N N . VAL A 1 84 ? 5.290 5.027 -8.373 1.00 62.16 84 VAL A N 1
ATOM 643 C CA . VAL A 1 84 ? 5.586 3.587 -8.581 1.00 62.16 84 VAL A CA 1
ATOM 644 C C . VAL A 1 84 ? 4.862 2.681 -7.583 1.00 62.16 84 VAL A C 1
ATOM 646 O O . VAL A 1 84 ? 4.896 1.453 -7.663 1.00 62.16 84 VAL A O 1
ATOM 649 N N . SER A 1 85 ? 4.254 3.280 -6.569 1.00 62.62 85 SER A N 1
ATOM 650 C CA . SER A 1 85 ? 3.681 2.546 -5.459 1.00 62.62 85 SER A CA 1
ATOM 651 C C . SER A 1 85 ? 2.228 2.179 -5.753 1.00 62.62 85 SER A C 1
ATOM 653 O O . SER A 1 85 ? 1.379 3.045 -5.945 1.00 62.62 85 SER A O 1
ATOM 655 N N . ALA A 1 86 ? 1.943 0.880 -5.798 1.00 68.06 86 ALA A N 1
ATOM 656 C CA . ALA A 1 86 ? 0.595 0.360 -5.977 1.00 68.06 86 ALA A CA 1
ATOM 657 C C . ALA A 1 86 ? -0.099 0.238 -4.616 1.00 68.06 86 ALA A C 1
ATOM 659 O O . ALA A 1 86 ? -1.094 0.905 -4.352 1.00 68.06 86 ALA A O 1
ATOM 660 N N . ASN A 1 87 ? 0.451 -0.598 -3.729 1.00 84.31 87 ASN A N 1
ATOM 661 C CA . ASN A 1 87 ? -0.132 -0.907 -2.428 1.00 84.31 87 ASN A CA 1
ATOM 662 C C . ASN A 1 87 ? 0.964 -1.065 -1.368 1.00 84.31 87 ASN A C 1
ATOM 664 O O . ASN A 1 87 ? 1.909 -1.835 -1.535 1.00 84.31 87 ASN A O 1
ATOM 668 N N . THR A 1 88 ? 0.781 -0.386 -0.236 1.00 84.31 88 THR A N 1
ATOM 669 C CA . THR A 1 88 ? 1.732 -0.366 0.891 1.00 84.31 88 THR A CA 1
ATOM 670 C C . THR A 1 88 ? 1.968 -1.745 1.512 1.00 84.31 88 THR A C 1
ATOM 672 O O . THR A 1 88 ? 3.017 -1.976 2.095 1.00 84.31 88 THR A O 1
ATOM 675 N N . PHE A 1 89 ? 1.016 -2.676 1.406 1.00 87.00 89 PHE A N 1
ATOM 676 C CA . PHE A 1 89 ? 1.179 -4.035 1.939 1.00 87.00 89 PHE A CA 1
ATOM 677 C C . PHE A 1 89 ? 1.909 -4.978 0.979 1.00 87.00 89 PHE A C 1
ATOM 679 O O . PHE A 1 89 ? 2.426 -5.999 1.417 1.00 87.00 89 PHE A O 1
ATOM 686 N N . LEU A 1 90 ? 1.960 -4.642 -0.313 1.00 86.25 90 LEU A N 1
ATOM 687 C CA . LEU A 1 90 ? 2.661 -5.430 -1.332 1.00 86.25 90 LEU A CA 1
ATOM 688 C C . LEU A 1 90 ? 4.090 -4.931 -1.582 1.00 86.25 90 LEU A C 1
ATOM 690 O O . LEU A 1 90 ? 4.839 -5.549 -2.335 1.00 86.25 90 LEU A O 1
ATOM 694 N N . GLN A 1 91 ? 4.476 -3.806 -0.986 1.00 84.81 91 GLN A N 1
ATOM 695 C CA . GLN A 1 91 ? 5.759 -3.159 -1.233 1.00 84.81 91 GLN A CA 1
ATOM 696 C C . GLN A 1 91 ? 6.451 -2.787 0.082 1.00 84.81 91 GLN A C 1
ATOM 698 O O . GLN A 1 91 ? 5.819 -2.550 1.106 1.00 84.81 91 GLN A O 1
ATOM 703 N N . MET A 1 92 ? 7.779 -2.734 0.058 1.00 77.81 92 MET A N 1
ATOM 704 C CA . MET A 1 92 ? 8.639 -2.543 1.226 1.00 77.81 92 MET A CA 1
ATOM 705 C C . MET A 1 92 ? 8.878 -1.067 1.558 1.00 77.81 92 MET A C 1
ATOM 707 O O . MET A 1 92 ? 10.017 -0.659 1.778 1.00 77.81 92 MET A O 1
ATOM 711 N N . PHE A 1 93 ? 7.827 -0.251 1.590 1.00 79.62 93 PHE A N 1
ATOM 712 C CA . PHE A 1 93 ? 7.971 1.155 1.959 1.00 79.62 93 PHE A CA 1
ATOM 713 C C . PHE A 1 93 ? 7.229 1.503 3.232 1.00 79.62 93 PHE A C 1
ATOM 715 O O . PHE A 1 93 ? 6.172 0.961 3.552 1.00 79.62 93 PHE A O 1
ATOM 722 N N . THR A 1 94 ? 7.816 2.429 3.982 1.00 78.25 94 THR A N 1
ATOM 723 C CA . THR A 1 94 ? 7.262 2.868 5.256 1.00 78.25 94 THR A CA 1
ATOM 724 C C . THR A 1 94 ? 6.670 4.257 5.112 1.00 78.25 94 THR A C 1
ATOM 726 O O . THR A 1 94 ? 7.239 5.154 4.492 1.00 78.25 94 THR A O 1
ATOM 729 N N . VAL A 1 95 ? 5.491 4.428 5.698 1.00 87.12 95 VAL A N 1
ATOM 730 C CA . VAL A 1 95 ? 4.771 5.697 5.714 1.00 87.12 95 VAL A CA 1
ATOM 731 C C . VAL A 1 95 ? 4.634 6.121 7.162 1.00 87.12 95 VAL A C 1
ATOM 733 O O . VAL A 1 95 ? 4.333 5.308 8.040 1.00 87.12 95 VAL A O 1
ATOM 736 N N . ASN A 1 96 ? 4.855 7.401 7.435 1.00 87.94 96 ASN A N 1
ATOM 737 C CA . ASN A 1 96 ? 4.670 7.919 8.779 1.00 87.94 96 ASN A CA 1
ATOM 738 C C . ASN A 1 96 ? 3.172 7.915 9.123 1.00 87.94 96 ASN A C 1
ATOM 740 O O . ASN A 1 96 ? 2.388 8.587 8.462 1.00 87.94 96 ASN A O 1
ATOM 744 N N . THR A 1 97 ? 2.774 7.185 10.166 1.00 89.00 97 THR A N 1
ATOM 745 C CA . THR A 1 97 ? 1.380 7.110 10.651 1.00 89.00 97 THR A CA 1
ATOM 746 C C . THR A 1 97 ? 1.146 7.899 11.943 1.00 89.00 97 THR A C 1
ATOM 748 O O . THR A 1 97 ? 0.095 7.762 12.574 1.00 89.00 97 THR A O 1
ATOM 751 N N . ASN A 1 98 ? 2.129 8.683 12.393 1.00 88.38 98 ASN A N 1
ATOM 752 C CA . ASN A 1 98 ? 2.021 9.476 13.617 1.00 88.38 98 ASN A CA 1
ATOM 753 C C . ASN A 1 98 ? 1.146 10.723 13.412 1.00 88.38 98 ASN A C 1
ATOM 755 O O . ASN A 1 98 ? 0.715 11.038 12.303 1.00 88.38 98 ASN A O 1
ATOM 759 N N . GLN A 1 99 ? 0.885 11.458 14.497 1.00 81.38 99 GLN A N 1
ATOM 760 C CA . GLN A 1 99 ? 0.061 12.676 14.462 1.00 81.38 99 GLN A CA 1
ATOM 761 C C . GLN A 1 99 ? 0.642 13.764 13.542 1.00 81.38 99 GLN A C 1
ATOM 763 O O . GLN A 1 99 ? -0.117 14.496 12.925 1.00 81.38 99 GLN A O 1
ATOM 768 N N . ASN A 1 100 ? 1.969 13.804 13.381 1.00 84.56 100 ASN A N 1
ATOM 769 C CA . ASN A 1 100 ? 2.670 14.741 12.493 1.00 84.56 100 ASN A CA 1
ATOM 770 C C . ASN A 1 100 ? 2.778 14.237 11.041 1.00 84.56 100 ASN A C 1
ATOM 772 O O . ASN A 1 100 ? 3.596 14.735 10.268 1.00 84.56 100 ASN A O 1
ATOM 776 N N . SER A 1 101 ? 2.036 13.189 10.678 1.00 87.69 101 SER A N 1
ATOM 777 C CA . SER A 1 101 ? 2.052 12.670 9.313 1.00 87.69 101 SER A CA 1
ATOM 778 C C . SER A 1 101 ? 1.335 13.615 8.349 1.00 87.69 101 SER A C 1
ATOM 780 O O . SER A 1 101 ? 0.404 14.324 8.719 1.00 87.69 101 SER A O 1
ATOM 782 N N . LYS A 1 102 ? 1.740 13.575 7.075 1.00 87.94 102 LYS A N 1
ATOM 783 C CA . LYS A 1 102 ? 0.994 14.214 5.977 1.00 87.94 102 LYS A CA 1
ATOM 784 C C . LYS A 1 102 ? -0.292 13.449 5.628 1.00 87.94 102 LYS A C 1
ATOM 786 O O . LYS A 1 102 ? -1.066 13.897 4.789 1.00 87.94 102 LYS A O 1
ATOM 791 N N . LEU A 1 103 ? -0.511 12.286 6.248 1.00 91.88 103 LEU A N 1
ATOM 792 C CA . LEU A 1 103 ? -1.671 11.447 6.002 1.00 91.88 103 LEU A CA 1
ATOM 793 C C . LEU A 1 103 ? -2.908 12.012 6.706 1.00 91.88 103 LEU A C 1
ATOM 795 O O . LEU A 1 103 ? -2.847 12.376 7.883 1.00 91.88 103 LEU A O 1
ATOM 799 N N . PRO A 1 104 ? -4.080 11.973 6.054 1.00 94.06 104 PRO A N 1
ATOM 800 C CA . PRO A 1 104 ? -5.341 12.194 6.734 1.00 94.06 104 PRO A CA 1
ATOM 801 C C . PRO A 1 104 ? -5.496 11.249 7.930 1.00 94.06 104 PRO A C 1
ATOM 803 O O . PRO A 1 104 ? -5.251 10.041 7.841 1.00 94.06 104 PRO A O 1
ATOM 806 N N . GLN A 1 105 ? -5.993 11.786 9.046 1.00 92.25 105 GLN A N 1
ATOM 807 C CA . GLN A 1 105 ? -6.111 11.067 10.318 1.00 92.25 105 GLN A CA 1
ATOM 808 C C . GLN A 1 105 ? -6.832 9.712 10.188 1.00 92.25 105 GLN A C 1
ATOM 810 O O . GLN A 1 105 ? -6.514 8.757 10.899 1.00 92.25 105 GLN A O 1
ATOM 815 N N . HIS A 1 106 ? -7.824 9.616 9.298 1.00 92.25 106 HIS A N 1
ATOM 816 C CA . HIS A 1 106 ? -8.599 8.395 9.105 1.00 92.25 106 HIS A CA 1
ATOM 817 C C . HIS A 1 106 ? -7.783 7.266 8.453 1.00 92.25 106 HIS A C 1
ATOM 819 O O . HIS A 1 106 ? -7.952 6.123 8.889 1.00 92.25 106 HIS A O 1
ATOM 825 N N . VAL A 1 107 ? -6.902 7.593 7.495 1.00 94.06 107 VAL A N 1
ATOM 826 C CA . VAL A 1 107 ? -5.972 6.665 6.825 1.00 94.06 107 VAL A CA 1
ATOM 827 C C . VAL A 1 107 ? -4.861 6.267 7.787 1.00 94.06 107 VAL A C 1
ATOM 829 O O . VAL A 1 107 ? -4.613 5.081 7.976 1.00 94.06 107 VAL A O 1
ATOM 832 N N . ALA A 1 108 ? -4.267 7.234 8.492 1.00 94.19 108 ALA A N 1
ATOM 833 C CA . ALA A 1 108 ? -3.226 6.958 9.483 1.00 94.19 108 ALA A CA 1
ATOM 834 C C . ALA A 1 108 ? -3.713 5.980 10.571 1.00 94.19 108 ALA A C 1
ATOM 836 O O . ALA A 1 108 ? -3.024 5.019 10.910 1.00 94.19 108 ALA A O 1
ATOM 837 N N . ARG A 1 109 ? -4.945 6.163 11.076 1.00 94.62 109 ARG A N 1
ATOM 838 C CA . ARG A 1 109 ? -5.568 5.227 12.033 1.00 94.62 109 ARG A CA 1
ATOM 839 C C . ARG A 1 109 ? -5.851 3.854 11.421 1.00 94.62 109 ARG A C 1
ATOM 841 O O . ARG A 1 109 ? -5.724 2.857 12.126 1.00 94.62 109 ARG A O 1
ATOM 848 N N . MET A 1 110 ? -6.250 3.796 10.150 1.00 95.00 110 MET A N 1
ATOM 849 C CA . MET A 1 110 ? -6.478 2.538 9.432 1.00 95.00 110 MET A CA 1
ATOM 850 C C . MET A 1 110 ? -5.171 1.742 9.304 1.00 95.00 110 MET A C 1
ATOM 852 O O . MET A 1 110 ? -5.123 0.595 9.740 1.00 95.00 110 MET A O 1
ATOM 856 N N . LEU A 1 111 ? -4.100 2.370 8.807 1.00 93.62 111 LEU A N 1
ATOM 857 C CA . LEU A 1 111 ? -2.779 1.745 8.677 1.00 93.62 111 LEU A CA 1
ATOM 858 C C . LEU A 1 111 ? -2.207 1.325 10.035 1.00 93.62 111 LEU A C 1
ATOM 860 O O . LEU A 1 111 ? -1.685 0.222 10.172 1.00 93.62 111 LEU A O 1
ATOM 864 N N . LYS A 1 112 ? -2.378 2.157 11.071 1.00 93.81 112 LYS A N 1
ATOM 865 C CA . LYS A 1 112 ? -1.988 1.795 12.437 1.00 93.81 112 LYS A CA 1
ATOM 866 C C . LYS A 1 112 ? -2.755 0.571 12.941 1.00 93.81 112 LYS A C 1
ATOM 868 O O . LYS A 1 112 ? -2.146 -0.325 13.500 1.00 93.81 112 LYS A O 1
ATOM 873 N N . THR A 1 113 ? -4.061 0.495 12.678 1.00 95.12 113 THR A N 1
ATOM 874 C CA . THR A 1 113 ? -4.874 -0.674 13.054 1.00 95.12 113 THR A CA 1
ATOM 875 C C . THR A 1 113 ? -4.386 -1.941 12.349 1.00 95.12 113 THR A C 1
ATOM 877 O O . THR A 1 113 ? -4.313 -2.986 12.983 1.00 95.12 113 THR A O 1
ATOM 880 N N . ALA A 1 114 ? -4.023 -1.858 11.065 1.00 94.25 114 ALA A N 1
ATOM 881 C CA . ALA A 1 114 ? -3.453 -2.992 10.337 1.00 94.25 114 ALA A CA 1
ATOM 882 C C . ALA A 1 114 ? -2.113 -3.445 10.942 1.00 94.25 114 ALA A C 1
ATOM 884 O O . ALA A 1 114 ? -1.908 -4.638 11.154 1.00 94.25 114 ALA A O 1
ATOM 885 N N . LYS A 1 115 ? -1.244 -2.491 11.302 1.00 92.06 115 LYS A N 1
ATOM 886 C CA . LYS A 1 115 ? 0.032 -2.766 11.975 1.00 92.06 115 LYS A CA 1
ATOM 887 C C . LYS A 1 115 ? -0.160 -3.396 13.356 1.00 92.06 115 LYS A C 1
ATOM 889 O O . LYS A 1 115 ? 0.512 -4.369 13.673 1.00 92.06 115 LYS A O 1
ATOM 894 N N . ASP A 1 116 ? -1.097 -2.879 14.149 1.00 92.94 116 ASP A N 1
ATOM 895 C CA . ASP A 1 116 ? -1.423 -3.403 15.482 1.00 92.94 116 ASP A CA 1
ATOM 896 C C . ASP A 1 116 ? -1.969 -4.843 15.420 1.00 92.94 116 ASP A C 1
ATOM 898 O O . ASP A 1 116 ? -1.869 -5.586 16.392 1.00 92.94 116 ASP A O 1
ATOM 902 N N . LEU A 1 117 ? -2.557 -5.236 14.285 1.00 93.75 117 LEU A N 1
ATOM 903 C CA . LEU A 1 117 ? -3.034 -6.596 14.020 1.00 93.75 117 LEU A CA 1
ATOM 904 C C . LEU A 1 117 ? -1.971 -7.499 13.382 1.00 93.75 117 LEU A C 1
ATOM 906 O O . LEU A 1 117 ? -2.260 -8.665 13.132 1.00 93.75 117 LEU A O 1
ATOM 910 N N . GLY A 1 118 ? -0.773 -6.980 13.100 1.00 91.56 118 GLY A N 1
ATOM 911 C CA . GLY A 1 118 ? 0.282 -7.734 12.424 1.00 91.56 118 GLY A CA 1
ATOM 912 C C . GLY A 1 118 ? -0.073 -8.109 10.985 1.00 91.56 118 GLY A C 1
ATOM 913 O O . GLY A 1 118 ? 0.393 -9.131 10.492 1.00 91.56 118 GLY A O 1
ATOM 914 N N . VAL A 1 119 ? -0.918 -7.319 10.312 1.00 91.19 119 VAL A N 1
ATOM 915 C CA . VAL A 1 119 ? -1.263 -7.575 8.910 1.00 91.19 119 VAL A CA 1
ATOM 916 C C . VAL A 1 119 ? -0.015 -7.385 8.057 1.00 91.19 119 VAL A C 1
ATOM 918 O O . VAL A 1 119 ? 0.512 -6.279 7.940 1.00 91.19 119 VAL A O 1
ATOM 921 N N . GLN A 1 120 ? 0.420 -8.476 7.446 1.00 86.94 120 GLN A N 1
ATOM 922 C CA . GLN A 1 120 ? 1.554 -8.537 6.540 1.00 86.94 120 GLN A CA 1
ATOM 923 C C . GLN A 1 120 ? 1.182 -9.399 5.340 1.00 86.94 120 GLN A C 1
ATOM 925 O O . GLN A 1 120 ? 0.307 -10.263 5.432 1.00 86.94 120 GLN A O 1
ATOM 930 N N . PHE A 1 121 ? 1.834 -9.150 4.210 1.00 83.81 121 PHE A N 1
ATOM 931 C CA . PHE A 1 121 ? 1.692 -10.020 3.059 1.00 83.81 121 PHE A CA 1
ATOM 932 C C . PHE A 1 121 ? 2.574 -11.253 3.257 1.00 83.81 121 PHE A C 1
ATOM 934 O O . PHE A 1 121 ? 3.790 -11.137 3.399 1.00 83.81 121 PHE A O 1
ATOM 941 N N . GLU A 1 122 ? 1.955 -12.429 3.290 1.00 82.38 122 GLU A N 1
ATOM 942 C CA . GLU A 1 122 ? 2.639 -13.708 3.438 1.00 82.38 122 GLU A CA 1
ATOM 943 C C . GLU A 1 122 ? 2.262 -14.613 2.271 1.00 82.38 122 GLU A C 1
ATOM 945 O O . GLU A 1 122 ? 1.088 -14.764 1.930 1.00 82.38 122 GLU A O 1
ATOM 950 N N . MET A 1 123 ? 3.275 -15.204 1.642 1.00 76.25 123 MET A N 1
ATOM 951 C CA . MET A 1 123 ? 3.103 -16.008 0.442 1.00 76.25 123 MET A CA 1
ATOM 952 C C . MET A 1 123 ? 3.870 -17.314 0.607 1.00 76.25 123 MET A C 1
ATOM 954 O O . MET A 1 123 ? 5.073 -17.370 0.374 1.00 76.25 123 MET A O 1
ATOM 958 N N . ALA A 1 124 ? 3.173 -18.358 1.056 1.00 73.56 124 ALA A N 1
ATOM 959 C CA . ALA A 1 124 ? 3.787 -19.661 1.310 1.00 73.56 124 ALA A CA 1
ATOM 960 C C . ALA A 1 124 ? 4.137 -20.411 0.009 1.00 73.56 124 ALA A C 1
ATOM 962 O O . ALA A 1 124 ? 5.215 -20.986 -0.098 1.00 73.56 124 ALA A O 1
ATOM 963 N N . ALA A 1 125 ? 3.239 -20.392 -0.985 1.00 81.50 125 ALA A N 1
ATOM 964 C CA . ALA A 1 125 ? 3.440 -21.005 -2.300 1.00 81.50 125 ALA A CA 1
ATOM 965 C C . ALA A 1 125 ? 2.507 -20.349 -3.339 1.00 81.50 125 ALA A C 1
ATOM 967 O O . ALA A 1 125 ? 1.366 -20.788 -3.500 1.00 81.50 125 ALA A O 1
ATOM 968 N N . PRO A 1 126 ? 2.927 -19.260 -4.004 1.00 78.56 126 PRO A N 1
ATOM 969 C CA . PRO A 1 126 ? 2.079 -18.595 -4.989 1.00 78.56 126 PRO A CA 1
ATOM 970 C C . PRO A 1 126 ? 1.962 -19.391 -6.287 1.00 78.56 126 PRO A C 1
ATOM 972 O O . PRO A 1 126 ? 2.933 -19.985 -6.753 1.00 78.56 126 PRO A O 1
ATOM 975 N N . CYS A 1 127 ? 0.791 -19.332 -6.920 1.00 83.19 127 CYS A N 1
ATOM 976 C CA . CYS A 1 127 ? 0.675 -19.682 -8.331 1.00 83.19 127 CYS A CA 1
ATOM 977 C C . CYS A 1 127 ? 1.251 -18.560 -9.214 1.00 83.19 127 CYS A C 1
ATOM 979 O O . CYS A 1 127 ? 1.363 -17.405 -8.792 1.00 83.19 127 CYS A O 1
ATOM 981 N N . VAL A 1 128 ? 1.593 -18.904 -10.457 1.00 83.69 128 VAL A N 1
ATOM 982 C CA . VAL A 1 128 ? 2.165 -17.968 -11.442 1.00 83.69 128 VAL A CA 1
ATOM 983 C C . VAL A 1 128 ? 1.249 -16.759 -11.662 1.00 83.69 128 VAL A C 1
ATOM 985 O O . VAL A 1 128 ? 1.713 -15.628 -11.630 1.00 83.69 128 VAL A O 1
ATOM 988 N N . GLU A 1 129 ? -0.063 -16.980 -11.736 1.00 84.25 129 GLU A N 1
ATOM 989 C CA . GLU A 1 129 ? -1.072 -15.925 -11.911 1.00 84.25 129 GLU A CA 1
ATOM 990 C C . GLU A 1 129 ? -1.059 -14.875 -10.785 1.00 84.25 129 GLU A C 1
ATOM 992 O O . GLU A 1 129 ? -1.358 -13.701 -11.008 1.00 84.25 129 GLU A O 1
ATOM 997 N N . VAL A 1 130 ? -0.739 -15.289 -9.553 1.00 83.00 130 VAL A N 1
ATOM 998 C CA . VAL A 1 130 ? -0.611 -14.369 -8.414 1.00 83.00 130 VAL A CA 1
ATOM 999 C C . VAL A 1 130 ? 0.715 -13.626 -8.489 1.00 83.00 130 VAL A C 1
ATOM 1001 O O . VAL A 1 130 ? 0.733 -12.423 -8.243 1.00 83.00 130 VAL A O 1
ATOM 1004 N N . LEU A 1 131 ? 1.800 -14.310 -8.869 1.00 84.31 131 LEU A N 1
ATOM 1005 C CA . LEU A 1 131 ? 3.111 -13.684 -9.056 1.00 84.31 131 LEU A CA 1
ATOM 1006 C C . LEU A 1 131 ? 3.065 -12.570 -10.098 1.00 84.31 131 LEU A C 1
ATOM 1008 O O . LEU A 1 131 ? 3.616 -11.499 -9.863 1.00 84.31 131 LEU A O 1
ATOM 1012 N N . GLU A 1 132 ? 2.359 -12.794 -11.203 1.00 84.75 132 GLU A N 1
ATOM 1013 C CA . GLU A 1 132 ? 2.213 -11.817 -12.282 1.00 84.75 132 GLU A CA 1
ATOM 1014 C C . GLU A 1 132 ? 1.551 -10.513 -11.829 1.00 84.75 132 GLU A C 1
ATOM 1016 O O . GLU A 1 132 ? 1.855 -9.463 -12.388 1.00 84.75 132 GLU A O 1
ATOM 1021 N N . LYS A 1 133 ? 0.694 -10.562 -10.801 1.00 83.69 133 LYS A N 1
ATOM 1022 C CA . LYS A 1 133 ? -0.040 -9.406 -10.257 1.00 83.69 133 LYS A CA 1
ATOM 1023 C C . LYS A 1 133 ? 0.695 -8.675 -9.134 1.00 83.69 133 LYS A C 1
ATOM 1025 O O . LYS A 1 133 ? 0.166 -7.709 -8.582 1.00 83.69 133 LYS A O 1
ATOM 1030 N N . ILE A 1 134 ? 1.893 -9.120 -8.763 1.00 84.06 134 ILE A N 1
ATOM 1031 C CA . ILE A 1 134 ? 2.714 -8.418 -7.776 1.00 84.06 134 ILE A CA 1
ATOM 1032 C C . ILE A 1 134 ? 3.386 -7.227 -8.473 1.00 84.06 134 ILE A C 1
ATOM 1034 O O . ILE A 1 134 ? 3.881 -7.379 -9.595 1.00 84.06 134 ILE A O 1
ATOM 1038 N N . PRO A 1 135 ? 3.426 -6.039 -7.841 1.00 86.19 135 PRO A N 1
ATOM 1039 C CA . PRO A 1 135 ? 4.195 -4.923 -8.374 1.00 86.19 135 PRO A CA 1
ATOM 1040 C C . PRO A 1 135 ? 5.670 -5.318 -8.466 1.00 86.19 135 PRO A C 1
ATOM 1042 O O . PRO A 1 135 ? 6.239 -5.780 -7.488 1.00 86.19 135 PRO A O 1
ATOM 1045 N N . ILE A 1 136 ? 6.328 -5.134 -9.606 1.00 84.06 136 ILE A N 1
ATOM 1046 C CA . ILE A 1 136 ? 7.744 -5.520 -9.752 1.00 84.06 136 ILE A CA 1
ATOM 1047 C C . ILE A 1 136 ? 8.666 -4.647 -8.893 1.00 84.06 136 ILE A C 1
ATOM 1049 O O . ILE A 1 136 ? 9.661 -5.107 -8.326 1.00 84.06 136 ILE A O 1
ATOM 1053 N N . TRP A 1 137 ? 8.310 -3.378 -8.738 1.00 83.69 137 TRP A N 1
ATOM 1054 C CA . TRP A 1 137 ? 9.126 -2.401 -8.039 1.00 83.69 137 TRP A CA 1
ATOM 1055 C C . TRP A 1 137 ? 8.895 -2.455 -6.533 1.00 83.69 137 TRP A C 1
ATOM 1057 O O . TRP A 1 137 ? 7.762 -2.422 -6.057 1.00 83.69 137 TRP A O 1
ATOM 1067 N N . HIS A 1 138 ? 9.990 -2.457 -5.772 1.00 80.00 138 HIS A N 1
ATOM 1068 C CA . HIS A 1 138 ? 9.978 -2.408 -4.305 1.00 80.00 138 HIS A CA 1
ATOM 1069 C C . HIS A 1 138 ? 9.122 -3.501 -3.633 1.00 80.00 138 HIS A C 1
ATOM 1071 O O . HIS A 1 138 ? 8.652 -3.284 -2.520 1.00 80.00 138 HIS A O 1
ATOM 1077 N N . HIS A 1 139 ? 8.908 -4.661 -4.261 1.00 79.75 139 HIS A N 1
ATOM 1078 C CA . HIS A 1 139 ? 8.105 -5.738 -3.672 1.00 79.75 139 HIS A CA 1
ATOM 1079 C C . HIS A 1 139 ? 8.780 -6.410 -2.474 1.00 79.75 139 H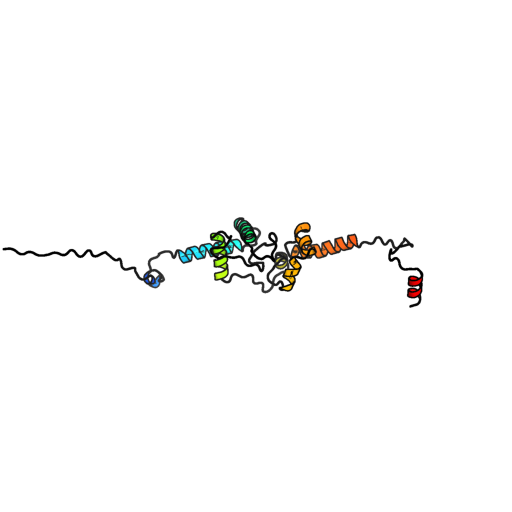IS A C 1
ATOM 1081 O O . HIS A 1 139 ? 10.011 -6.417 -2.347 1.00 79.75 139 HIS A O 1
ATOM 1087 N N . PHE A 1 140 ? 7.958 -7.017 -1.613 1.00 73.19 140 PHE A N 1
ATOM 1088 C CA . PHE A 1 140 ? 8.414 -7.852 -0.500 1.00 73.19 140 PHE A CA 1
ATOM 1089 C C . PHE A 1 140 ? 9.235 -9.037 -1.044 1.00 73.19 140 PHE A C 1
ATOM 1091 O O . PHE A 1 140 ? 8.764 -9.815 -1.863 1.00 73.19 140 PHE A O 1
ATOM 1098 N N . GLY A 1 141 ? 10.501 -9.152 -0.639 1.00 68.88 141 GLY A N 1
ATOM 1099 C CA . GLY A 1 141 ? 11.427 -10.181 -1.145 1.00 68.88 141 GLY A CA 1
ATOM 1100 C C . GLY A 1 141 ? 12.570 -9.641 -2.008 1.00 68.88 141 GLY A C 1
ATOM 1101 O O . GLY A 1 141 ? 13.532 -10.363 -2.280 1.00 68.88 141 GLY A O 1
ATOM 1102 N N . THR A 1 142 ? 12.535 -8.354 -2.364 1.00 69.44 142 THR A N 1
ATOM 1103 C CA . THR A 1 142 ? 13.668 -7.687 -3.015 1.00 69.44 142 THR A CA 1
ATOM 1104 C C . THR A 1 142 ? 14.855 -7.594 -2.045 1.00 69.44 142 THR A C 1
ATOM 1106 O O . THR A 1 142 ? 14.721 -7.107 -0.926 1.00 69.44 142 THR A O 1
ATOM 1109 N N . LYS A 1 143 ? 16.048 -8.045 -2.462 1.00 69.25 143 LYS A N 1
ATOM 1110 C CA . LYS A 1 143 ? 17.287 -7.871 -1.674 1.00 69.25 143 LYS A CA 1
ATOM 1111 C C . LYS A 1 143 ? 17.660 -6.386 -1.604 1.00 69.25 143 LYS A C 1
ATOM 1113 O O . LYS A 1 143 ? 17.528 -5.686 -2.601 1.00 69.25 143 LYS A O 1
ATOM 1118 N N . GLU A 1 144 ? 18.261 -5.927 -0.505 1.00 64.38 144 GLU A N 1
ATOM 1119 C CA . GLU A 1 144 ? 18.613 -4.504 -0.308 1.00 64.38 144 GLU A CA 1
ATOM 1120 C C . GL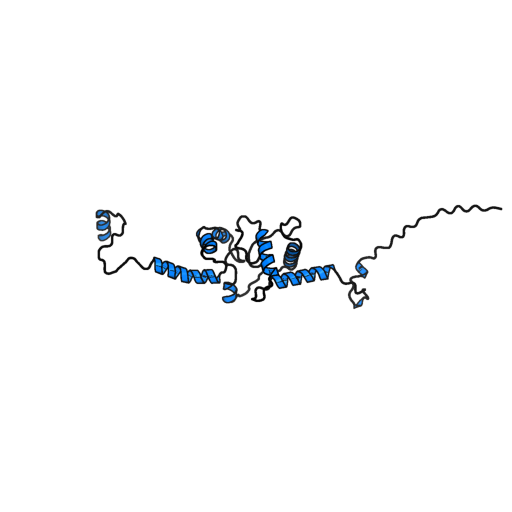U A 1 144 ? 19.401 -3.876 -1.475 1.00 64.38 144 GLU A C 1
ATOM 1122 O O . GLU A 1 144 ? 19.185 -2.725 -1.850 1.00 64.38 144 GLU A O 1
ATOM 1127 N N . LYS A 1 145 ? 20.298 -4.645 -2.108 1.00 62.41 145 LYS A N 1
ATOM 1128 C CA . LYS A 1 145 ? 21.078 -4.187 -3.271 1.00 62.41 145 LYS A CA 1
ATOM 1129 C C . LYS A 1 145 ? 20.217 -3.927 -4.512 1.00 62.41 145 LYS A C 1
ATOM 1131 O O . LYS A 1 145 ? 20.554 -3.045 -5.297 1.00 62.41 145 LYS A O 1
ATOM 1136 N N . ALA A 1 146 ? 19.114 -4.651 -4.675 1.00 64.56 146 ALA A N 1
ATOM 1137 C CA . ALA A 1 146 ? 18.206 -4.490 -5.803 1.00 64.56 146 ALA A CA 1
ATOM 1138 C C . ALA A 1 146 ? 17.359 -3.206 -5.699 1.00 64.56 146 ALA A C 1
ATOM 1140 O O . ALA A 1 146 ? 16.958 -2.671 -6.727 1.00 64.56 146 ALA A O 1
ATOM 1141 N N . HIS A 1 147 ? 17.204 -2.598 -4.515 1.00 65.75 147 HIS A N 1
ATOM 1142 C CA . HIS A 1 147 ? 16.582 -1.268 -4.413 1.00 65.75 147 HIS A CA 1
ATOM 1143 C C . HIS A 1 147 ? 17.362 -0.188 -5.168 1.00 65.75 147 HIS A C 1
ATOM 1145 O O . HIS A 1 147 ? 16.762 0.682 -5.792 1.00 65.75 147 HIS A O 1
ATOM 1151 N N . LYS A 1 148 ? 18.699 -0.274 -5.181 1.00 67.12 148 LYS A N 1
ATOM 1152 C CA . LYS A 1 148 ? 19.540 0.647 -5.962 1.00 67.12 148 LYS A CA 1
ATOM 1153 C C . LYS A 1 148 ? 19.341 0.463 -7.464 1.00 67.12 148 LYS A C 1
ATOM 1155 O O . LYS A 1 148 ? 19.454 1.426 -8.215 1.00 67.12 148 LYS A O 1
ATOM 1160 N N . MET A 1 149 ? 19.018 -0.759 -7.887 1.00 71.25 149 MET A N 1
ATOM 1161 C CA . MET A 1 149 ? 18.775 -1.073 -9.289 1.00 71.25 149 MET A CA 1
ATOM 1162 C C . MET A 1 149 ? 17.496 -0.405 -9.796 1.00 71.25 149 MET A C 1
ATOM 1164 O O . MET A 1 149 ? 17.475 0.045 -10.935 1.00 71.25 149 MET A O 1
ATOM 1168 N N . ASN A 1 150 ? 16.461 -0.255 -8.962 1.00 74.81 150 ASN A N 1
ATOM 1169 C CA . ASN A 1 150 ? 15.178 0.350 -9.359 1.00 74.81 150 ASN A CA 1
ATOM 1170 C C . ASN A 1 150 ? 15.301 1.791 -9.890 1.00 74.81 150 ASN A C 1
ATOM 1172 O O . ASN A 1 150 ? 14.445 2.234 -10.650 1.00 74.81 150 ASN A O 1
ATOM 1176 N N . ASN A 1 151 ? 16.361 2.509 -9.508 1.00 76.75 151 ASN A N 1
ATOM 1177 C CA . ASN A 1 151 ? 16.605 3.895 -9.917 1.00 76.75 151 ASN A CA 1
ATOM 1178 C C . ASN A 1 151 ? 17.649 4.028 -11.037 1.00 76.75 151 ASN A C 1
ATOM 1180 O O . ASN A 1 151 ? 18.074 5.140 -11.339 1.00 76.75 151 ASN A O 1
ATOM 1184 N N . MET A 1 152 ? 18.082 2.920 -11.644 1.00 80.12 152 MET A N 1
ATOM 1185 C CA . MET A 1 152 ? 18.920 2.976 -12.843 1.00 80.12 152 MET A CA 1
ATOM 1186 C C . MET A 1 152 ? 18.116 3.482 -14.042 1.00 80.12 152 MET A C 1
ATOM 1188 O O . MET A 1 152 ? 16.910 3.255 -14.129 1.00 80.12 152 MET A O 1
ATOM 1192 N N . GLU A 1 153 ? 18.790 4.132 -14.988 1.00 80.38 153 GLU A N 1
ATOM 1193 C CA . GLU A 1 153 ? 18.166 4.745 -16.166 1.00 80.38 153 GLU A CA 1
ATOM 1194 C C . GLU A 1 153 ? 17.331 3.745 -16.980 1.00 80.38 153 GLU A C 1
ATOM 1196 O O . GLU A 1 153 ? 16.211 4.059 -17.384 1.00 80.38 153 GLU A O 1
ATOM 1201 N N . GLN A 1 154 ? 17.811 2.504 -17.123 1.00 81.56 154 GLN A N 1
ATOM 1202 C CA . GLN A 1 154 ? 17.079 1.436 -17.809 1.00 81.56 154 GLN A CA 1
ATOM 1203 C C . GLN A 1 154 ? 15.752 1.116 -17.109 1.00 81.56 154 GLN A C 1
ATOM 1205 O O . GLN A 1 154 ? 14.717 0.989 -17.758 1.00 81.56 154 GLN A O 1
ATOM 1210 N N . ASN A 1 155 ? 15.759 1.043 -15.777 1.00 81.44 155 ASN A N 1
ATOM 1211 C CA . ASN A 1 155 ? 14.568 0.729 -14.987 1.00 81.44 155 ASN A CA 1
ATOM 1212 C C . ASN A 1 155 ? 13.596 1.912 -14.917 1.00 81.44 155 ASN A C 1
ATOM 1214 O O . ASN A 1 155 ? 12.380 1.720 -14.932 1.00 81.44 155 ASN A O 1
ATOM 1218 N N . ILE A 1 156 ? 14.115 3.143 -14.933 1.00 81.38 156 ILE A N 1
ATOM 1219 C CA . ILE A 1 156 ? 13.298 4.347 -15.103 1.00 81.38 156 ILE A CA 1
ATOM 1220 C C . ILE A 1 156 ? 12.614 4.329 -16.476 1.00 81.38 156 ILE A C 1
ATOM 1222 O O . ILE A 1 156 ? 11.421 4.618 -16.550 1.00 81.38 156 ILE A O 1
ATOM 1226 N N . CYS A 1 157 ? 13.326 3.951 -17.542 1.00 80.38 157 CYS A N 1
ATOM 1227 C CA . CYS A 1 157 ? 12.766 3.828 -18.888 1.00 80.38 157 CYS A CA 1
ATOM 1228 C C . CYS A 1 157 ? 11.671 2.753 -18.954 1.00 80.38 157 CYS A C 1
ATOM 1230 O O . CYS A 1 157 ? 10.569 3.033 -19.429 1.00 80.38 157 CYS A O 1
ATOM 1232 N N . LEU A 1 158 ? 11.929 1.555 -18.413 1.00 82.25 158 LEU A N 1
ATOM 1233 C CA . LEU A 1 158 ? 10.935 0.475 -18.345 1.00 82.25 158 LEU A CA 1
ATOM 1234 C C . LEU A 1 158 ? 9.644 0.932 -17.660 1.00 82.25 158 LEU A C 1
ATOM 1236 O O . LEU A 1 158 ? 8.544 0.643 -18.119 1.00 82.25 158 LEU A O 1
ATOM 1240 N N . ARG A 1 159 ? 9.765 1.719 -16.599 1.00 79.81 159 ARG A N 1
ATOM 1241 C CA . ARG A 1 159 ? 8.608 2.227 -15.874 1.00 79.81 159 ARG A CA 1
ATOM 1242 C C . ARG A 1 159 ? 7.887 3.364 -16.601 1.00 79.81 159 ARG A C 1
ATOM 1244 O O . ARG A 1 159 ? 6.682 3.301 -16.799 1.00 79.81 159 ARG A O 1
ATOM 1251 N N . MET A 1 160 ? 8.612 4.416 -16.978 1.00 80.56 160 MET A N 1
ATOM 1252 C CA . MET A 1 160 ? 8.012 5.661 -17.479 1.00 80.56 160 MET A CA 1
ATOM 1253 C C . MET A 1 160 ? 7.597 5.572 -18.951 1.00 80.56 160 MET A C 1
ATOM 1255 O O . MET A 1 160 ? 6.596 6.170 -19.331 1.00 80.56 160 MET A O 1
ATOM 1259 N N . ASN A 1 161 ? 8.359 4.839 -19.769 1.00 81.44 161 ASN A N 1
ATOM 1260 C CA . ASN A 1 161 ? 8.138 4.755 -21.215 1.00 81.44 161 ASN A CA 1
ATOM 1261 C C . ASN A 1 161 ? 7.475 3.439 -21.626 1.00 81.44 161 ASN A C 1
ATOM 1263 O O . ASN A 1 161 ? 6.681 3.428 -22.563 1.00 81.44 161 ASN A O 1
ATOM 1267 N N . HIS A 1 162 ? 7.802 2.336 -20.943 1.00 81.31 162 HIS A N 1
ATOM 1268 C CA . HIS A 1 162 ? 7.236 1.018 -21.252 1.00 81.31 162 HIS A CA 1
ATOM 1269 C C . HIS A 1 162 ? 6.075 0.616 -20.336 1.00 81.31 162 HIS A C 1
ATOM 1271 O O . HIS A 1 162 ? 5.462 -0.418 -20.585 1.00 81.31 162 HIS A O 1
ATOM 1277 N N . GLY A 1 163 ? 5.747 1.428 -19.323 1.00 81.62 163 GLY A N 1
ATOM 1278 C CA . GLY A 1 163 ? 4.589 1.208 -18.455 1.00 81.62 163 GLY A CA 1
ATOM 1279 C C . GLY A 1 163 ? 4.680 -0.060 -17.609 1.00 81.62 163 GLY A C 1
ATOM 1280 O O . GLY A 1 163 ? 3.651 -0.613 -17.255 1.00 81.62 163 GLY A O 1
ATOM 1281 N N . VAL A 1 164 ? 5.892 -0.543 -17.319 1.00 85.12 164 VAL A N 1
ATOM 1282 C CA . VAL A 1 164 ? 6.087 -1.745 -16.503 1.00 85.12 164 VAL A CA 1
ATOM 1283 C C . VAL A 1 164 ? 5.794 -1.415 -15.052 1.00 85.12 164 VAL A C 1
ATOM 1285 O O . VAL A 1 164 ? 6.557 -0.681 -14.421 1.00 85.12 164 VAL A O 1
ATOM 1288 N N . GLU A 1 165 ? 4.735 -1.989 -14.506 1.00 83.19 165 GLU A N 1
ATOM 1289 C CA . GLU A 1 165 ? 4.346 -1.875 -13.100 1.00 83.19 165 GLU A CA 1
ATOM 1290 C C . GLU A 1 165 ? 4.329 -3.243 -12.412 1.00 83.19 165 GLU A C 1
ATOM 1292 O O . GLU A 1 165 ? 4.735 -3.355 -11.248 1.00 83.19 165 GLU A O 1
ATOM 1297 N N . TYR A 1 166 ? 3.933 -4.290 -13.137 1.00 85.56 166 TYR A N 1
ATOM 1298 C CA . TYR A 1 166 ? 3.734 -5.637 -12.606 1.00 85.56 166 TYR A CA 1
ATOM 1299 C C . TYR A 1 166 ? 4.760 -6.644 -13.135 1.00 85.56 166 TYR A C 1
ATOM 1301 O O . TYR A 1 166 ? 5.342 -6.481 -14.209 1.00 85.56 166 TYR A O 1
ATOM 1309 N N . VAL A 1 167 ? 4.978 -7.729 -12.386 1.00 84.94 167 VAL A N 1
ATOM 1310 C CA . VAL A 1 167 ? 5.899 -8.806 -12.796 1.00 84.94 167 VAL A CA 1
ATOM 1311 C C . VAL A 1 167 ? 5.458 -9.448 -14.115 1.00 84.94 167 VAL A C 1
ATOM 1313 O O . VAL A 1 167 ? 6.306 -9.733 -14.958 1.00 84.94 167 VAL A O 1
ATOM 1316 N N . GLY A 1 168 ? 4.151 -9.630 -14.333 1.00 84.62 168 GLY A N 1
ATOM 1317 C CA . GLY A 1 168 ? 3.637 -10.205 -15.581 1.00 84.62 168 GLY A CA 1
ATOM 1318 C C . GLY A 1 168 ? 3.978 -9.366 -16.816 1.00 84.62 168 GLY A C 1
ATOM 1319 O O . GLY A 1 168 ? 4.328 -9.909 -17.861 1.00 84.62 168 GLY A O 1
ATOM 1320 N N . GLU A 1 169 ? 3.968 -8.039 -16.686 1.00 84.12 169 GLU A N 1
ATOM 1321 C CA . GLU A 1 169 ? 4.331 -7.117 -17.770 1.00 84.12 169 GLU A CA 1
ATOM 1322 C C . GLU A 1 169 ? 5.828 -7.175 -18.076 1.00 84.12 169 GLU A C 1
ATOM 1324 O O . GLU A 1 169 ? 6.226 -7.164 -19.239 1.00 84.12 169 GLU A O 1
ATOM 1329 N N . ALA A 1 170 ? 6.665 -7.298 -17.044 1.00 80.94 170 ALA A N 1
ATOM 1330 C CA . ALA A 1 170 ? 8.101 -7.471 -17.228 1.00 80.94 170 ALA A CA 1
ATOM 1331 C C . ALA A 1 170 ? 8.435 -8.791 -17.943 1.00 80.94 170 ALA A C 1
ATOM 1333 O O . ALA A 1 170 ? 9.274 -8.798 -18.841 1.00 80.94 170 ALA A O 1
ATOM 1334 N N . LEU A 1 171 ? 7.745 -9.886 -17.603 1.00 79.69 171 LEU A N 1
ATOM 1335 C CA . LEU A 1 171 ? 7.887 -11.173 -18.297 1.00 79.69 171 LEU A CA 1
ATOM 1336 C C . LEU A 1 171 ? 7.432 -11.087 -19.761 1.00 79.69 171 LEU A C 1
ATOM 1338 O O . LEU A 1 171 ? 8.084 -11.638 -20.647 1.00 79.69 171 LEU A O 1
ATOM 1342 N N . ALA A 1 172 ? 6.348 -10.356 -20.033 1.00 80.19 172 A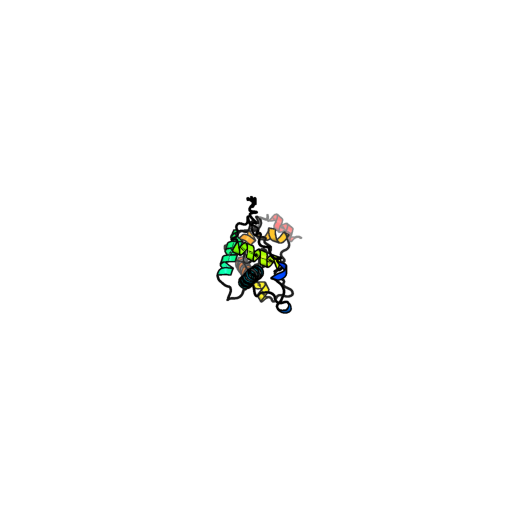LA A N 1
ATOM 1343 C CA . ALA A 1 172 ? 5.886 -10.111 -21.397 1.00 80.19 172 ALA A CA 1
ATOM 1344 C C . ALA A 1 172 ? 6.897 -9.281 -22.205 1.00 80.19 172 ALA A C 1
ATOM 1346 O O . ALA A 1 172 ? 7.085 -9.524 -23.400 1.00 80.19 172 ALA A O 1
ATOM 1347 N N . ILE A 1 173 ? 7.582 -8.332 -21.558 1.00 72.06 173 ILE A N 1
ATOM 1348 C CA . ILE A 1 173 ? 8.667 -7.575 -22.180 1.00 72.06 173 ILE A CA 1
ATOM 1349 C C . ILE A 1 173 ? 9.898 -8.432 -22.390 1.00 72.06 173 ILE A C 1
ATOM 1351 O O . ILE A 1 173 ? 10.528 -8.228 -23.402 1.00 72.06 173 ILE A O 1
ATOM 1355 N N . ASP A 1 174 ? 10.256 -9.399 -21.554 1.00 63.16 174 ASP A N 1
ATOM 1356 C CA . ASP A 1 174 ? 11.427 -10.241 -21.852 1.00 63.16 174 ASP A CA 1
ATOM 1357 C C . ASP A 1 174 ? 11.239 -10.998 -23.187 1.00 63.16 174 ASP A C 1
ATOM 1359 O O . ASP A 1 174 ? 12.142 -11.073 -24.017 1.00 63.16 174 ASP A O 1
ATOM 1363 N N . VAL A 1 175 ? 10.003 -11.412 -23.492 1.00 55.38 175 VAL A N 1
ATOM 1364 C CA . VAL A 1 175 ? 9.636 -11.981 -24.800 1.00 55.38 175 VAL A CA 1
ATOM 1365 C C . VAL A 1 175 ? 9.566 -10.905 -25.895 1.00 55.38 175 VAL A C 1
ATOM 1367 O O . VAL A 1 175 ? 10.102 -11.098 -26.983 1.00 55.38 175 VAL A O 1
ATOM 1370 N N . ALA A 1 176 ? 8.953 -9.747 -25.637 1.00 51.53 176 ALA A N 1
ATOM 1371 C CA . ALA A 1 176 ? 8.792 -8.684 -26.639 1.00 51.53 176 ALA A CA 1
ATOM 1372 C C . ALA A 1 176 ? 10.070 -7.858 -26.897 1.00 51.53 176 ALA A C 1
ATOM 1374 O O . ALA A 1 176 ? 10.243 -7.306 -27.979 1.00 51.53 176 ALA A O 1
ATOM 1375 N N . ALA A 1 177 ? 10.965 -7.766 -25.920 1.00 50.84 177 ALA A N 1
ATOM 1376 C CA . ALA A 1 177 ? 12.287 -7.161 -25.971 1.00 50.84 177 ALA A CA 1
ATOM 1377 C C . ALA A 1 177 ? 13.280 -8.143 -26.563 1.00 50.84 177 ALA A C 1
ATOM 1379 O O . ALA A 1 177 ? 14.101 -7.687 -27.338 1.00 50.84 177 ALA A O 1
ATOM 1380 N N . ALA A 1 178 ? 13.163 -9.455 -26.318 1.00 47.19 178 ALA A N 1
ATOM 1381 C CA . ALA A 1 178 ? 13.855 -10.446 -27.136 1.00 47.19 178 ALA A CA 1
ATOM 1382 C C . ALA A 1 178 ? 13.408 -10.352 -28.599 1.00 47.19 178 ALA A C 1
ATOM 1384 O O . ALA A 1 178 ? 14.267 -10.366 -29.466 1.00 47.19 178 ALA A O 1
ATOM 1385 N N . VAL A 1 179 ? 12.112 -10.164 -28.890 1.00 51.75 179 VAL A N 1
ATOM 1386 C CA . VAL A 1 179 ? 11.600 -9.970 -30.264 1.00 51.75 179 VAL A CA 1
ATOM 1387 C C . VAL A 1 179 ? 12.019 -8.621 -30.867 1.00 51.75 179 VAL A C 1
ATOM 1389 O O . VAL A 1 179 ? 12.415 -8.589 -32.021 1.00 51.75 179 VAL A O 1
ATOM 1392 N N . LYS A 1 180 ? 12.022 -7.515 -30.110 1.00 50.00 180 LYS A N 1
ATOM 1393 C CA . LYS A 1 180 ? 12.514 -6.201 -30.579 1.00 50.00 180 LYS A CA 1
ATOM 1394 C C . LYS A 1 180 ? 14.034 -6.135 -30.705 1.00 50.00 180 LYS A C 1
ATOM 1396 O O . LYS A 1 180 ? 14.530 -5.469 -31.605 1.00 50.00 180 LYS A O 1
ATOM 1401 N N . LEU A 1 181 ? 14.772 -6.801 -29.816 1.00 40.31 181 LEU A N 1
ATOM 1402 C CA . LEU A 1 181 ? 16.207 -7.026 -29.974 1.00 40.31 181 LEU A CA 1
ATOM 1403 C C . LEU A 1 181 ? 16.442 -7.935 -31.167 1.00 40.31 181 LEU A C 1
ATOM 1405 O O . LEU A 1 181 ? 17.321 -7.620 -31.938 1.00 40.31 181 LEU A O 1
ATOM 1409 N N . LEU A 1 182 ? 15.649 -8.986 -31.382 1.00 41.94 182 LEU A N 1
ATOM 1410 C CA . LEU A 1 182 ? 15.718 -9.813 -32.587 1.00 41.94 182 LEU A CA 1
ATOM 1411 C C . LEU A 1 182 ? 15.389 -9.011 -33.849 1.00 41.94 182 LEU A C 1
ATOM 1413 O O . LEU A 1 182 ? 16.080 -9.217 -34.826 1.00 41.94 182 LEU A O 1
ATOM 1417 N N . ASP A 1 183 ? 14.449 -8.063 -33.839 1.00 51.31 183 ASP A N 1
ATOM 1418 C CA . ASP A 1 183 ? 14.169 -7.167 -34.978 1.00 51.31 183 ASP A CA 1
ATOM 1419 C C . ASP A 1 183 ? 15.276 -6.116 -35.191 1.00 51.31 183 ASP A C 1
ATOM 1421 O O . ASP A 1 183 ? 15.564 -5.738 -36.323 1.00 51.31 183 ASP A O 1
ATOM 1425 N N . HIS A 1 184 ? 15.941 -5.653 -34.125 1.00 45.59 184 HIS A N 1
ATOM 1426 C CA . HIS A 1 184 ? 17.126 -4.785 -34.222 1.00 45.59 184 HIS A CA 1
ATOM 1427 C C . HIS A 1 184 ? 18.430 -5.546 -34.515 1.00 45.59 184 HIS A C 1
ATOM 1429 O O . HIS A 1 184 ? 19.398 -4.936 -34.969 1.00 45.59 184 HIS A O 1
ATOM 1435 N N . LEU A 1 185 ? 18.458 -6.854 -34.254 1.00 39.09 185 LEU A N 1
ATOM 1436 C CA . LEU A 1 185 ? 19.566 -7.780 -34.499 1.00 39.09 185 LEU A CA 1
ATOM 1437 C C . LEU A 1 185 ? 19.308 -8.676 -35.719 1.00 39.09 185 LEU A C 1
ATOM 1439 O O . LEU A 1 185 ? 20.177 -9.478 -36.062 1.00 39.09 185 LEU A O 1
ATOM 1443 N N . GLN A 1 186 ? 18.162 -8.537 -36.401 1.00 38.31 186 GLN A N 1
ATOM 1444 C CA . GLN A 1 186 ? 17.976 -9.058 -37.749 1.00 38.31 186 GLN A CA 1
ATOM 1445 C C . GLN A 1 186 ? 19.003 -8.330 -38.608 1.00 38.31 186 GLN A C 1
ATOM 1447 O O . GLN A 1 186 ? 18.993 -7.097 -38.683 1.00 38.31 186 GLN A O 1
ATOM 1452 N N . PRO A 1 187 ? 19.979 -9.047 -39.166 1.00 45.47 187 PRO A N 1
ATOM 1453 C CA . PRO A 1 187 ? 21.199 -8.379 -39.521 1.00 45.47 187 PRO A CA 1
ATOM 1454 C C . PRO A 1 187 ? 21.042 -7.657 -40.861 1.00 45.47 187 PRO A C 1
ATOM 1456 O O . PRO A 1 187 ? 20.429 -8.151 -41.801 1.00 45.47 187 PRO A O 1
ATOM 1459 N N . ARG A 1 188 ? 21.770 -6.545 -40.983 1.00 42.41 188 ARG A N 1
ATOM 1460 C CA . ARG A 1 188 ? 22.283 -5.970 -42.242 1.00 42.41 188 ARG A CA 1
ATOM 1461 C C . ARG A 1 188 ? 23.209 -6.947 -43.007 1.00 42.41 188 ARG A C 1
ATOM 1463 O O . ARG A 1 188 ? 23.908 -6.539 -43.924 1.00 42.41 188 ARG A O 1
ATOM 1470 N N . TRP A 1 189 ? 23.263 -8.205 -42.568 1.00 42.16 189 TRP A N 1
ATOM 1471 C CA . TRP A 1 189 ? 24.067 -9.293 -43.091 1.00 42.16 189 TRP A CA 1
ATOM 1472 C C . TRP A 1 189 ? 23.222 -10.034 -44.117 1.00 42.16 189 TRP A C 1
ATOM 1474 O O . TRP A 1 189 ? 22.396 -10.879 -43.773 1.00 42.16 189 TRP A O 1
ATOM 1484 N N . ASP A 1 190 ? 23.422 -9.669 -45.376 1.00 51.06 190 ASP A N 1
ATOM 1485 C CA . ASP A 1 190 ? 23.024 -10.492 -46.505 1.00 51.06 190 ASP A CA 1
ATOM 1486 C C . ASP A 1 190 ? 24.165 -11.494 -46.777 1.00 51.06 190 ASP A C 1
ATOM 1488 O O . ASP A 1 190 ? 25.284 -11.063 -47.080 1.00 51.06 190 ASP A O 1
ATOM 1492 N N . PRO A 1 191 ? 23.940 -12.819 -46.670 1.00 47.06 191 PRO A N 1
ATOM 1493 C CA . PRO A 1 191 ? 24.939 -13.835 -47.013 1.00 47.06 191 PRO A CA 1
ATOM 1494 C C . PRO A 1 191 ? 25.399 -13.775 -48.479 1.00 47.06 191 PRO A C 1
ATOM 1496 O O . PRO A 1 191 ? 26.347 -14.472 -48.847 1.00 47.06 191 PRO A O 1
ATOM 1499 N N . CYS A 1 192 ? 24.722 -12.992 -49.327 1.00 47.59 192 CYS A N 1
ATOM 1500 C CA . CYS A 1 192 ? 25.021 -12.854 -50.747 1.00 47.59 192 CYS A CA 1
ATOM 1501 C C . CYS A 1 192 ? 25.870 -11.621 -51.116 1.00 47.59 192 CYS A C 1
ATOM 1503 O O . CYS A 1 192 ? 26.311 -11.541 -52.265 1.00 47.59 192 CYS A O 1
ATOM 1505 N N . GLU A 1 193 ? 26.166 -10.696 -50.193 1.00 48.97 193 GLU A N 1
ATOM 1506 C CA . GLU A 1 193 ? 27.051 -9.551 -50.472 1.00 48.97 193 GLU A CA 1
ATOM 1507 C C . GLU A 1 193 ? 28.487 -9.815 -49.990 1.00 48.97 193 GLU A C 1
ATOM 1509 O O . GLU A 1 193 ? 28.800 -9.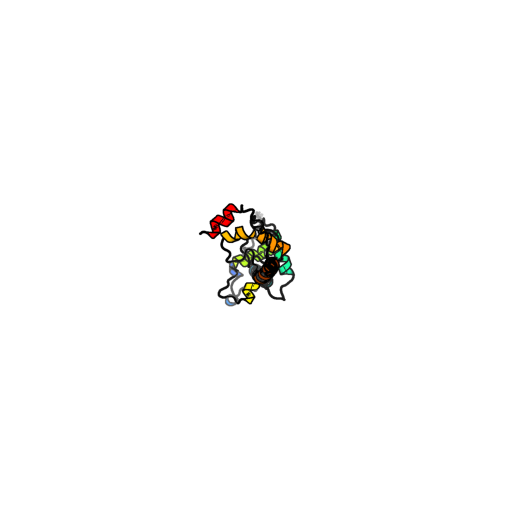776 -48.803 1.00 48.97 193 GLU A O 1
ATOM 1514 N N . ALA A 1 194 ? 29.387 -10.079 -50.941 1.00 47.56 194 ALA A N 1
ATOM 1515 C CA . ALA A 1 194 ? 30.768 -10.513 -50.701 1.00 47.56 194 ALA A CA 1
ATOM 1516 C C . ALA A 1 194 ? 31.747 -9.410 -50.242 1.00 47.56 194 ALA A C 1
ATOM 1518 O O . ALA A 1 194 ? 32.949 -9.660 -50.164 1.00 47.56 194 ALA A O 1
ATOM 1519 N N . VAL A 1 195 ? 31.282 -8.191 -49.958 1.00 55.12 195 VAL A N 1
ATOM 1520 C CA . VAL A 1 195 ? 32.149 -7.090 -49.516 1.00 55.12 195 VAL A CA 1
ATOM 1521 C C . VAL A 1 195 ? 31.472 -6.371 -48.361 1.00 55.12 195 VAL A C 1
ATOM 1523 O O . VAL A 1 195 ? 30.623 -5.509 -48.562 1.00 55.12 195 VAL A O 1
ATOM 1526 N N . GLN A 1 196 ? 31.840 -6.745 -47.141 1.00 55.09 196 GLN A N 1
ATOM 1527 C CA . GLN A 1 196 ? 31.394 -6.062 -45.933 1.00 55.09 196 GLN A CA 1
ATOM 1528 C C . GLN A 1 196 ? 32.563 -5.262 -45.373 1.00 55.09 196 GLN A C 1
ATOM 1530 O O . GLN A 1 196 ? 33.591 -5.820 -45.001 1.00 55.09 196 GLN A O 1
ATOM 1535 N N . ASP A 1 197 ? 32.399 -3.941 -45.358 1.00 53.19 197 ASP A N 1
ATOM 1536 C CA . ASP A 1 197 ? 33.233 -3.036 -44.577 1.00 53.19 197 ASP A CA 1
ATOM 1537 C C . ASP A 1 197 ? 32.811 -3.182 -43.112 1.00 53.19 197 ASP A C 1
ATOM 1539 O O . ASP A 1 197 ? 31.772 -2.672 -42.685 1.00 53.19 197 ASP A O 1
ATOM 1543 N N . ASP A 1 198 ? 33.596 -3.937 -42.351 1.00 54.47 198 ASP A N 1
ATOM 1544 C CA . ASP A 1 198 ? 33.380 -4.156 -40.925 1.00 54.47 198 ASP A CA 1
ATOM 1545 C C . ASP A 1 198 ? 33.681 -2.903 -40.085 1.00 54.47 198 ASP A C 1
ATOM 1547 O O . ASP A 1 198 ? 33.464 -2.915 -38.874 1.00 54.47 198 ASP A O 1
ATOM 1551 N N . SER A 1 199 ? 34.115 -1.792 -40.703 1.00 51.88 199 SER A N 1
ATOM 1552 C CA . SER A 1 199 ? 34.398 -0.506 -40.048 1.00 51.88 199 SER A CA 1
ATOM 1553 C C . SER A 1 199 ? 35.391 -0.608 -38.880 1.00 51.88 199 SER A C 1
ATOM 1555 O O . SER A 1 199 ? 35.546 0.341 -38.108 1.00 51.88 199 SER A O 1
ATOM 1557 N N . LEU A 1 200 ? 36.095 -1.738 -38.745 1.00 52.00 200 LEU A N 1
ATOM 1558 C CA . LEU A 1 200 ? 36.989 -2.005 -37.620 1.00 52.00 200 LEU A CA 1
ATOM 1559 C C . LEU A 1 200 ? 38.360 -1.339 -37.776 1.00 52.00 200 LEU A C 1
ATOM 1561 O O . LEU A 1 200 ? 39.174 -1.425 -36.861 1.00 52.00 200 LEU A O 1
ATOM 1565 N N . GLY A 1 201 ? 38.626 -0.648 -38.891 1.00 51.12 201 GLY A N 1
ATOM 1566 C CA . GLY A 1 201 ? 39.831 0.172 -39.067 1.00 51.12 201 GLY A CA 1
ATOM 1567 C C . GLY A 1 201 ? 41.146 -0.585 -38.843 1.00 51.12 201 GLY A C 1
ATOM 1568 O O . GLY A 1 201 ? 42.163 0.033 -38.530 1.00 51.12 201 GLY A O 1
ATOM 1569 N N . LEU A 1 202 ? 41.135 -1.915 -38.957 1.00 55.34 202 LEU A N 1
ATOM 1570 C CA . LEU A 1 202 ? 42.325 -2.740 -38.804 1.00 55.34 202 LEU A CA 1
ATOM 1571 C C . LEU A 1 202 ? 43.192 -2.561 -40.048 1.00 55.34 202 LEU A C 1
ATOM 1573 O O . LEU A 1 202 ? 42.712 -2.738 -41.170 1.00 55.34 202 LEU A O 1
ATOM 1577 N N . SER A 1 203 ? 44.465 -2.210 -39.852 1.00 60.12 203 SER A N 1
ATOM 1578 C CA . SER A 1 203 ? 45.417 -2.147 -40.958 1.00 60.12 203 SER A CA 1
ATOM 1579 C C . SER A 1 203 ? 45.543 -3.528 -41.607 1.00 60.12 203 SER A C 1
ATOM 1581 O O . SER A 1 203 ? 45.472 -4.556 -40.928 1.00 60.12 203 SER A O 1
ATOM 1583 N N . GLU A 1 204 ? 45.750 -3.559 -42.922 1.00 62.22 204 GLU A N 1
ATOM 1584 C CA . GLU A 1 204 ? 45.895 -4.803 -43.693 1.00 62.22 204 GLU A CA 1
ATOM 1585 C C . GLU A 1 204 ? 47.018 -5.711 -43.148 1.00 62.22 204 GLU A C 1
ATOM 1587 O O . GLU A 1 204 ? 46.910 -6.933 -43.194 1.00 62.22 204 GLU A O 1
ATOM 1592 N N . GLU A 1 205 ? 48.043 -5.133 -42.512 1.00 58.06 205 GLU A N 1
ATOM 1593 C CA . GLU A 1 205 ? 49.105 -5.878 -41.818 1.00 58.06 205 GLU A CA 1
ATOM 1594 C C . GLU A 1 205 ? 48.588 -6.687 -40.617 1.00 58.06 205 GLU A C 1
ATOM 1596 O O . GLU A 1 205 ? 49.047 -7.802 -40.371 1.00 58.06 205 GLU A O 1
ATOM 1601 N N . THR A 1 206 ? 47.594 -6.164 -39.895 1.00 58.53 206 THR A N 1
ATOM 1602 C CA . THR A 1 206 ? 47.010 -6.828 -38.717 1.00 58.53 206 THR A CA 1
ATOM 1603 C C . THR A 1 206 ? 46.078 -7.969 -39.140 1.00 58.53 206 THR A C 1
ATOM 1605 O O . THR A 1 206 ? 45.989 -8.993 -38.465 1.00 58.53 206 THR A O 1
ATOM 1608 N N . LYS A 1 207 ? 45.410 -7.824 -40.293 1.00 61.97 207 LYS A N 1
ATOM 1609 C CA . LYS A 1 207 ? 44.582 -8.884 -40.891 1.00 61.97 207 LYS A CA 1
ATOM 1610 C C . LYS A 1 207 ? 45.434 -10.055 -41.390 1.00 61.97 207 LYS A C 1
ATOM 1612 O O . LYS A 1 207 ? 45.040 -11.201 -41.204 1.00 61.97 207 LYS A O 1
ATOM 1617 N N . ALA A 1 208 ? 46.611 -9.776 -41.956 1.00 64.62 208 ALA A N 1
ATOM 1618 C CA . ALA A 1 208 ? 47.539 -10.809 -42.418 1.00 64.62 208 ALA A CA 1
ATOM 1619 C C . ALA A 1 208 ? 48.135 -11.632 -41.261 1.00 64.62 208 ALA A C 1
ATOM 1621 O O . ALA A 1 208 ? 48.208 -12.854 -41.359 1.00 64.62 208 ALA A O 1
ATOM 1622 N N . GLN A 1 209 ? 48.489 -10.995 -40.138 1.00 60.03 209 GLN A N 1
ATOM 1623 C CA . GLN A 1 209 ? 49.048 -11.694 -38.970 1.00 60.03 209 GLN A CA 1
ATOM 1624 C C . GLN A 1 209 ? 48.059 -12.652 -38.289 1.00 60.03 209 GLN A C 1
ATOM 1626 O O . GLN A 1 209 ? 48.472 -13.679 -37.760 1.00 60.03 209 GLN A O 1
ATOM 1631 N N . ASN A 1 210 ? 46.759 -12.353 -38.329 1.00 55.16 210 ASN A N 1
ATOM 1632 C CA . ASN A 1 210 ? 45.725 -13.213 -37.744 1.00 55.16 210 ASN A CA 1
ATOM 1633 C C . ASN A 1 210 ? 45.358 -14.421 -38.619 1.00 55.16 210 ASN A C 1
ATOM 1635 O O . ASN A 1 210 ? 44.632 -15.293 -38.157 1.00 55.16 210 ASN A O 1
ATOM 1639 N N . LEU A 1 211 ? 45.822 -14.469 -39.872 1.00 54.84 211 LEU A N 1
ATOM 1640 C CA . LEU A 1 211 ? 45.575 -15.594 -40.778 1.00 54.84 211 LEU A CA 1
ATOM 1641 C C . LEU A 1 211 ? 46.653 -16.687 -40.670 1.00 54.84 211 LEU A C 1
ATOM 1643 O O . LEU A 1 211 ? 46.439 -17.802 -41.138 1.00 54.84 211 LEU A O 1
ATOM 1647 N N . GLU A 1 212 ? 47.800 -16.367 -40.061 1.00 50.03 212 GLU A N 1
ATOM 1648 C CA . GLU A 1 212 ? 48.917 -17.296 -39.829 1.00 50.03 212 GLU A CA 1
ATOM 1649 C C . GLU A 1 212 ? 48.936 -17.909 -38.411 1.00 50.03 212 GLU A C 1
ATOM 1651 O O . GLU A 1 212 ? 49.779 -18.767 -38.141 1.00 50.03 212 GLU A O 1
ATOM 1656 N N . ALA A 1 213 ? 48.020 -17.506 -37.520 1.00 44.62 213 ALA A N 1
ATOM 1657 C CA . ALA A 1 213 ? 47.847 -18.053 -36.166 1.00 44.62 213 ALA A CA 1
ATOM 1658 C C . ALA A 1 213 ? 46.659 -19.024 -36.090 1.00 44.62 213 ALA A C 1
ATOM 1660 O O . ALA A 1 213 ? 46.794 -20.054 -35.387 1.00 44.62 213 ALA A O 1
#

Foldseek 3Di:
DDDDDDDDDPPDDPPDPPPDPVQAPDDPVPDHDPDDPPVVVVLVVLVVVLVLLPPPDPPRDPVNQVLQLLQLVQFDDPLDDRPQGDDPQFADGDGDLDPPTSHDVSSSVSVVSCVVVVPHDDPPDDDPVVQQARFPQRGDPDDPVCSNVCPDPVNVCCCPVVVRGGPNSVVVCVVVVVVVVCVVVVDPDDVPDPDDPPVPPDPPVNVVVVVVD